Protein AF-A0A848SFZ1-F1 (afdb_monomer)

Sequence (181 aa):
LYAFGRQPEALHWNCGQLAVALRALVEAEPLITAMNRFGPLYAEAIGRRWCWRLGLKSRGVEADSELVSACERSLREEKIQPDEFFYRHRGGRNANGALADVMAAYVPAPGALDHDYWNRNQPETMLIDEVETLWSAIADRDDWKPLHDKISRLRDAAEAHGDSPAPLGYSVDEGSVNTPN

Radius of gyration: 20.8 Å; Cα contacts (8 Å, |Δi|>4): 135; chains: 1; bounding box: 49×54×60 Å

Secondary structure (DSSP, 8-state):
---GGGHHHHHHHHHHHHHHHHTTTS-HHHHHHHHHTHHHHHHHHHHHHHHHHTTB----HHHHHHHHHHHHHHHHHHT--HHHHHHHHGGGTT--HHHHHHHTTPPBPTTTTTSGGGGSS------HHHHHHHHHHHHHH---HHHHHHHHHHHHHHHHH-SPPPPTT------------

pLDDT: mean 88.91, std 14.64, range [33.94, 98.44]

Foldseek 3Di:
DPPPVCVLVVVLVVLVVVLVVCVVPDPNVVSVVVSVVSVQLVLQQVLQQLCLLQQWDRPDSVLSSLLVVLLVVCCVVVVDDPQLSSLCCRQNPPDDDPNNVSCVPIGGHVCLPVQCLSVPSDGQDDDPVLVVVCVCCCVVPVDNVSVVVSVVVVVSVVVSSPDGDDRPPDDPPPDDPDDDD

Mean predicted aligned error: 6.78 Å

Structure (mmCIF, N/CA/C/O backbone):
data_AF-A0A848SFZ1-F1
#
_entry.id   AF-A0A848SFZ1-F1
#
loop_
_atom_site.group_PDB
_atom_site.id
_atom_site.type_symbol
_atom_site.label_atom_id
_atom_site.label_alt_id
_atom_site.label_comp_id
_atom_site.label_asym_id
_atom_site.label_entity_id
_atom_site.label_seq_id
_atom_site.pdbx_PDB_ins_code
_atom_site.Cartn_x
_atom_site.Cartn_y
_atom_site.Cartn_z
_atom_site.occupancy
_atom_site.B_iso_or_equiv
_atom_site.auth_seq_id
_atom_site.auth_comp_id
_atom_site.auth_asym_id
_atom_site.auth_atom_id
_atom_site.pdbx_PDB_model_num
ATOM 1 N N . LEU A 1 1 ? -16.029 -3.145 -13.629 1.00 42.34 1 LEU A N 1
ATOM 2 C CA . LEU A 1 1 ? -14.941 -3.397 -12.658 1.00 42.34 1 LEU A CA 1
ATOM 3 C C . LEU A 1 1 ? -15.387 -2.853 -11.313 1.00 42.34 1 LEU A C 1
ATOM 5 O O . LEU A 1 1 ? -15.795 -1.699 -11.268 1.00 42.34 1 LEU A O 1
ATOM 9 N N . TYR A 1 2 ? -15.402 -3.678 -10.263 1.00 37.06 2 TYR A N 1
ATOM 10 C CA . TYR A 1 2 ? -15.594 -3.215 -8.885 1.00 37.06 2 TYR A CA 1
ATOM 11 C C . TYR A 1 2 ? -14.686 -2.003 -8.660 1.00 37.06 2 TYR A C 1
ATOM 13 O O . TYR A 1 2 ? -13.467 -2.139 -8.732 1.00 37.06 2 TYR A O 1
ATOM 21 N N . ALA A 1 3 ? -15.266 -0.813 -8.485 1.00 49.53 3 ALA A N 1
ATOM 22 C CA . ALA A 1 3 ? -14.479 0.389 -8.254 1.00 49.53 3 ALA A CA 1
ATOM 23 C C . ALA A 1 3 ? -13.630 0.141 -7.003 1.00 49.53 3 ALA A C 1
ATOM 25 O O . ALA A 1 3 ? -14.185 -0.132 -5.942 1.00 49.53 3 ALA A O 1
ATOM 26 N N . PHE A 1 4 ? -12.305 0.177 -7.144 1.00 54.53 4 PHE A N 1
ATOM 27 C CA . PHE A 1 4 ? -11.327 -0.152 -6.102 1.00 54.53 4 PHE A CA 1
ATOM 28 C C . PHE A 1 4 ? -11.654 0.498 -4.739 1.00 54.53 4 PHE A C 1
ATOM 30 O O . PHE A 1 4 ? -11.538 -0.152 -3.707 1.00 54.53 4 PHE A O 1
ATOM 37 N N . GLY A 1 5 ? -12.204 1.719 -4.738 1.00 60.16 5 GLY A N 1
ATOM 38 C CA . GLY A 1 5 ? -12.622 2.434 -3.524 1.00 60.16 5 GLY A CA 1
ATOM 39 C C . GLY A 1 5 ? -13.908 1.946 -2.834 1.00 60.16 5 GLY A C 1
ATOM 40 O O . GLY A 1 5 ? -14.159 2.340 -1.705 1.00 60.16 5 GLY A O 1
ATOM 41 N N . ARG A 1 6 ? -14.725 1.086 -3.459 1.00 63.62 6 ARG A N 1
ATOM 42 C CA . ARG A 1 6 ? -15.985 0.564 -2.877 1.00 63.62 6 ARG A CA 1
ATOM 43 C C . ARG A 1 6 ? -15.847 -0.807 -2.215 1.00 63.62 6 ARG A C 1
ATOM 45 O O . ARG A 1 6 ? -16.814 -1.354 -1.687 1.00 63.62 6 ARG A O 1
ATOM 52 N N . GLN A 1 7 ? -14.655 -1.397 -2.263 1.00 75.19 7 GLN A N 1
ATOM 53 C CA . GLN A 1 7 ? -14.397 -2.711 -1.672 1.00 75.19 7 GLN A CA 1
ATOM 54 C C . GLN A 1 7 ? -14.624 -2.754 -0.148 1.00 75.19 7 GLN A C 1
ATOM 56 O O . GLN A 1 7 ? -15.201 -3.741 0.311 1.00 75.19 7 GLN A O 1
ATOM 61 N N . PRO A 1 8 ? -14.275 -1.717 0.644 1.00 79.62 8 PRO A N 1
ATOM 62 C CA . PRO A 1 8 ? -14.502 -1.741 2.094 1.00 79.62 8 PRO A CA 1
ATOM 63 C C . PRO A 1 8 ? -15.990 -1.764 2.454 1.00 79.62 8 PRO A C 1
ATOM 65 O O . PRO A 1 8 ? -16.409 -2.514 3.332 1.00 79.62 8 PRO A O 1
ATOM 68 N N . GLU A 1 9 ? -16.800 -0.997 1.722 1.00 79.00 9 GLU A N 1
ATOM 69 C CA . GLU A 1 9 ? -18.261 -0.967 1.862 1.00 79.00 9 GLU A CA 1
ATOM 70 C C . GLU A 1 9 ? -18.870 -2.334 1.529 1.00 79.00 9 GLU A C 1
ATOM 72 O O . GLU A 1 9 ? -19.717 -2.841 2.264 1.00 79.00 9 GLU A O 1
ATOM 77 N N . ALA A 1 10 ? -18.408 -2.958 0.439 1.00 84.69 10 ALA A N 1
ATOM 78 C CA . ALA A 1 10 ? -18.851 -4.290 0.040 1.00 84.69 10 ALA A CA 1
ATOM 79 C C . ALA A 1 10 ? -18.469 -5.358 1.078 1.00 84.69 10 ALA A C 1
ATOM 81 O O . ALA A 1 10 ? -19.273 -6.238 1.379 1.00 84.69 10 ALA A O 1
ATOM 82 N N . LEU A 1 11 ? -17.268 -5.268 1.659 1.00 85.12 11 LEU A N 1
ATOM 83 C CA . LEU A 1 11 ? -16.820 -6.190 2.700 1.00 85.12 11 LEU A CA 1
ATOM 84 C C . LEU A 1 11 ? -17.646 -6.030 3.982 1.00 85.12 11 LEU A C 1
ATOM 86 O O . LEU A 1 11 ? -18.114 -7.029 4.524 1.00 85.12 11 LEU A O 1
ATOM 90 N N . HIS A 1 12 ? -17.898 -4.792 4.416 1.00 85.25 12 HIS A N 1
ATOM 91 C CA . HIS A 1 12 ? -18.778 -4.515 5.552 1.00 85.25 12 HIS A CA 1
ATOM 92 C C . HIS A 1 12 ? -20.188 -5.078 5.326 1.00 85.25 12 HIS A C 1
ATOM 94 O O . HIS A 1 12 ? -20.755 -5.729 6.204 1.00 85.25 12 HIS A O 1
ATOM 100 N N . TRP A 1 13 ? -20.735 -4.901 4.119 1.00 87.81 13 TRP A N 1
ATOM 101 C CA . TRP A 1 13 ? -22.039 -5.451 3.753 1.00 87.81 13 TRP A CA 1
ATOM 102 C C . TRP A 1 13 ? -22.059 -6.987 3.781 1.00 87.81 13 TRP A C 1
ATOM 104 O O . TRP A 1 13 ? -22.989 -7.574 4.336 1.00 87.81 13 TRP A O 1
ATOM 114 N N . ASN A 1 14 ? -21.019 -7.648 3.261 1.00 88.00 14 ASN A N 1
ATOM 115 C CA . ASN A 1 14 ? -20.881 -9.107 3.324 1.00 88.00 14 ASN A CA 1
ATOM 116 C C . ASN A 1 14 ? -20.832 -9.613 4.773 1.00 88.00 14 ASN A C 1
ATOM 118 O O . ASN A 1 14 ? -21.481 -10.606 5.102 1.00 88.00 14 ASN A O 1
ATOM 122 N N . CYS A 1 15 ? -20.108 -8.917 5.656 1.00 88.12 15 CYS A N 1
ATOM 123 C CA . CYS A 1 15 ? -20.112 -9.221 7.085 1.00 88.12 15 CYS A CA 1
ATOM 124 C C . CYS A 1 15 ? -21.524 -9.084 7.677 1.00 88.12 15 CYS A C 1
ATOM 126 O O . CYS A 1 15 ? -21.945 -9.942 8.451 1.00 88.12 15 CYS A O 1
ATOM 128 N N . GLY A 1 16 ? -22.287 -8.066 7.269 1.00 89.25 16 GLY A N 1
ATOM 129 C CA . GLY A 1 16 ? -23.696 -7.913 7.636 1.00 89.25 16 GLY A CA 1
ATOM 130 C C . GLY A 1 16 ? -24.556 -9.115 7.228 1.00 89.25 16 GLY A C 1
ATOM 131 O O . GLY A 1 16 ? -25.309 -9.635 8.049 1.00 89.25 16 GLY A O 1
ATOM 132 N N . GLN A 1 17 ? -24.405 -9.613 5.997 1.00 92.50 17 GLN A N 1
ATOM 133 C CA . GLN A 1 17 ? -25.115 -10.816 5.537 1.00 92.50 17 GLN A CA 1
ATOM 134 C C . GLN A 1 17 ? -24.730 -12.063 6.342 1.00 92.50 17 GLN A C 1
ATOM 136 O O . GLN A 1 17 ? -25.597 -12.851 6.721 1.00 92.50 17 GLN A O 1
ATOM 141 N N . LEU A 1 18 ? -23.444 -12.220 6.666 1.00 90.56 18 LEU A N 1
ATOM 142 C CA . LEU A 1 18 ? -22.986 -13.297 7.541 1.00 90.56 18 LEU A CA 1
ATOM 143 C C . LEU A 1 18 ? -23.618 -13.194 8.938 1.00 90.56 18 LEU A C 1
ATOM 145 O O . LEU A 1 18 ? -24.091 -14.195 9.471 1.00 90.56 18 LEU A O 1
ATOM 149 N N . ALA A 1 19 ? -23.684 -11.993 9.517 1.00 91.38 19 ALA A N 1
ATOM 150 C CA . ALA A 1 19 ? -24.344 -11.775 10.801 1.00 91.38 19 ALA A CA 1
ATOM 151 C C . ALA A 1 19 ? -25.833 -12.154 10.752 1.00 91.38 19 ALA A C 1
ATOM 153 O O . ALA A 1 19 ? -26.326 -12.794 11.677 1.00 91.38 19 ALA A O 1
ATOM 154 N N . VAL A 1 20 ? -26.541 -11.842 9.662 1.00 92.12 20 VAL A N 1
ATOM 155 C CA . VAL A 1 20 ? -27.936 -12.274 9.469 1.00 92.12 20 VAL A CA 1
ATOM 156 C C . VAL A 1 20 ? -28.049 -13.799 9.469 1.00 92.12 20 VAL A C 1
ATOM 158 O O . VAL A 1 20 ? -28.915 -14.337 10.156 1.00 92.12 20 VAL A O 1
ATOM 161 N N . ALA A 1 21 ? -27.161 -14.511 8.771 1.00 93.50 21 ALA A N 1
ATOM 162 C CA . ALA A 1 21 ? -27.167 -15.975 8.755 1.00 93.50 21 ALA A CA 1
ATOM 163 C C . ALA A 1 21 ? -26.919 -16.587 10.151 1.00 93.50 21 ALA A C 1
ATOM 165 O O . ALA A 1 21 ? -27.514 -17.607 10.499 1.00 93.50 21 ALA A O 1
ATOM 166 N N . LEU A 1 22 ? -26.092 -15.942 10.981 1.00 94.62 22 LEU A N 1
ATOM 167 C CA . LEU A 1 22 ? -25.782 -16.390 12.344 1.00 94.62 22 LEU A CA 1
ATOM 168 C C . LEU A 1 22 ? -26.907 -16.137 13.360 1.00 94.62 22 LEU A C 1
ATOM 170 O O . LEU A 1 22 ? -26.852 -16.679 14.465 1.00 94.62 22 LEU A O 1
ATOM 174 N N . ARG A 1 23 ? -27.957 -15.382 13.006 1.00 94.06 23 ARG A N 1
ATOM 175 C CA . ARG A 1 23 ? -29.098 -15.107 13.904 1.00 94.06 23 ARG A CA 1
ATOM 176 C C . ARG A 1 23 ? -29.874 -16.352 14.326 1.00 94.06 23 ARG A C 1
ATOM 178 O O . ARG A 1 23 ? -30.564 -16.304 15.336 1.00 94.06 23 ARG A O 1
ATOM 185 N N . ALA A 1 24 ? -29.756 -17.455 13.588 1.00 94.00 24 ALA A N 1
ATOM 186 C CA . ALA A 1 24 ? -30.329 -18.738 13.992 1.00 94.00 24 ALA A CA 1
ATOM 187 C C . ALA A 1 24 ? -29.611 -19.369 15.203 1.00 94.00 24 ALA A C 1
ATOM 189 O O . ALA A 1 24 ? -30.155 -20.276 15.825 1.00 94.00 24 ALA A O 1
ATOM 190 N N . LEU A 1 25 ? -28.392 -18.915 15.517 1.00 94.06 25 LEU A N 1
ATOM 191 C CA . LEU A 1 25 ? -27.519 -19.498 16.539 1.00 94.06 25 LEU A CA 1
ATOM 192 C C . LEU A 1 25 ? -27.202 -18.527 17.685 1.00 94.06 25 LEU A C 1
ATOM 194 O O . LEU A 1 25 ? -26.894 -18.972 18.787 1.00 94.06 25 LEU A O 1
ATOM 198 N N . VAL A 1 26 ? -27.228 -17.215 17.427 1.00 94.00 26 VAL A N 1
ATOM 199 C CA . VAL A 1 26 ? -26.789 -16.177 18.372 1.00 94.00 26 VAL A CA 1
ATOM 200 C C . VAL A 1 26 ? -27.741 -14.979 18.350 1.00 94.00 26 VAL A C 1
ATOM 202 O O . VAL A 1 26 ? -28.311 -14.613 17.315 1.00 94.00 26 VAL A O 1
ATOM 205 N N . GLU A 1 27 ? -27.887 -14.323 19.502 1.00 91.50 27 GLU A N 1
ATOM 206 C CA . GLU A 1 27 ? -28.653 -13.085 19.597 1.00 91.50 27 GLU A CA 1
ATOM 207 C C . GLU A 1 27 ? -28.040 -11.921 18.798 1.00 91.50 27 GLU A C 1
ATOM 209 O O . GLU A 1 27 ? -26.855 -11.911 18.466 1.00 91.50 27 GLU A O 1
ATOM 214 N N . ALA A 1 28 ? -28.862 -10.928 18.445 1.00 91.12 28 ALA A N 1
ATOM 215 C CA . ALA A 1 28 ? -28.465 -9.857 17.528 1.00 91.12 28 ALA A CA 1
ATOM 216 C C . ALA A 1 28 ? -27.387 -8.950 18.126 1.00 91.12 28 ALA A C 1
ATOM 218 O O . ALA A 1 28 ? -26.491 -8.500 17.418 1.00 91.12 28 ALA A O 1
ATOM 219 N N . GLU A 1 29 ? -27.475 -8.672 19.423 1.00 94.19 29 GLU A N 1
ATOM 220 C CA . GLU A 1 29 ? -26.645 -7.675 20.096 1.00 94.19 29 GLU A CA 1
ATOM 221 C C . GLU A 1 29 ? -25.137 -8.009 20.063 1.00 94.19 29 GLU A C 1
ATOM 223 O O . GLU A 1 29 ? -24.356 -7.141 19.653 1.00 94.19 29 GLU A O 1
ATOM 228 N N . PRO A 1 30 ? -24.689 -9.251 20.347 1.00 92.50 30 PRO A N 1
ATOM 229 C CA . PRO A 1 30 ? -23.296 -9.650 20.125 1.00 92.50 30 PRO A CA 1
ATOM 230 C C . PRO A 1 30 ? -22.828 -9.502 18.670 1.00 92.50 30 PRO A C 1
ATOM 232 O O . PRO A 1 30 ? -21.695 -9.086 18.421 1.00 92.50 30 PRO A O 1
ATOM 235 N N . LEU A 1 31 ? -23.694 -9.808 17.698 1.00 91.38 31 LEU A N 1
ATOM 236 C CA . LEU A 1 31 ? -23.366 -9.728 16.271 1.00 91.38 31 LEU A CA 1
ATOM 237 C C . LEU A 1 31 ? -23.208 -8.273 15.811 1.00 91.38 31 LEU A C 1
ATOM 239 O O . LEU A 1 31 ? -22.254 -7.948 15.107 1.00 91.38 31 LEU A O 1
ATOM 243 N N . ILE A 1 32 ? -24.099 -7.384 16.259 1.00 90.38 32 ILE A N 1
ATOM 244 C CA . ILE A 1 32 ? -24.013 -5.937 16.018 1.00 90.38 32 ILE A CA 1
ATOM 245 C C . ILE A 1 32 ? -22.749 -5.372 16.673 1.00 90.38 32 ILE A C 1
ATOM 247 O O . ILE A 1 32 ? -22.008 -4.618 16.042 1.00 90.38 32 ILE A O 1
ATOM 251 N N . THR A 1 33 ? -22.459 -5.783 17.909 1.00 91.31 33 THR A N 1
ATOM 252 C CA . THR A 1 33 ? -21.245 -5.375 18.630 1.00 91.31 33 THR A CA 1
ATOM 253 C C . THR A 1 33 ? -19.984 -5.761 17.859 1.00 91.31 33 THR A C 1
ATOM 255 O O . THR A 1 33 ? -19.080 -4.941 17.705 1.00 91.31 33 THR A O 1
ATOM 258 N N . ALA A 1 34 ? -19.928 -6.979 17.313 1.00 90.88 34 ALA A N 1
ATOM 259 C CA . ALA A 1 34 ? -18.824 -7.404 16.458 1.00 90.88 34 ALA A CA 1
ATOM 260 C C . ALA A 1 34 ? -18.754 -6.588 15.154 1.00 90.88 34 ALA A C 1
ATOM 262 O O . ALA A 1 34 ? -17.669 -6.158 14.763 1.00 90.88 34 ALA A O 1
ATOM 263 N N . MET A 1 35 ? -19.898 -6.319 14.517 1.00 89.94 35 MET A N 1
ATOM 264 C CA . MET A 1 35 ? -19.977 -5.559 13.264 1.00 89.94 35 MET A CA 1
ATOM 265 C C . MET A 1 35 ? -19.447 -4.130 13.404 1.00 89.94 35 MET A C 1
ATOM 267 O O . MET A 1 35 ? -18.711 -3.646 12.544 1.00 89.94 35 MET A O 1
ATOM 271 N N . ASN A 1 36 ? -19.766 -3.473 14.519 1.00 90.62 36 ASN A N 1
ATOM 272 C CA . ASN A 1 36 ? -19.353 -2.098 14.797 1.00 90.62 36 ASN A CA 1
ATOM 273 C C . ASN A 1 36 ? -17.831 -1.947 14.954 1.00 90.62 36 ASN A C 1
ATOM 275 O O . ASN A 1 36 ? -17.305 -0.845 14.811 1.00 90.62 36 ASN A O 1
ATOM 279 N N . ARG A 1 37 ? -17.099 -3.044 15.188 1.00 91.06 37 ARG A N 1
ATOM 280 C CA . ARG A 1 37 ? -15.629 -3.036 15.240 1.00 91.06 37 ARG A CA 1
ATOM 281 C C . ARG A 1 37 ? -14.983 -2.960 13.857 1.00 91.06 37 ARG A C 1
ATOM 283 O O . ARG A 1 37 ? -13.810 -2.611 13.775 1.00 91.06 37 ARG A O 1
ATOM 290 N N . PHE A 1 38 ? -15.713 -3.276 12.782 1.00 89.38 38 PHE A N 1
ATOM 291 C CA . PHE A 1 38 ? -15.145 -3.356 11.435 1.00 89.38 38 PHE A CA 1
ATOM 292 C C . PHE A 1 38 ? -14.496 -2.041 10.993 1.00 89.38 38 PHE A C 1
ATOM 294 O O . PHE A 1 38 ? -13.348 -2.054 10.567 1.00 89.38 38 PHE A O 1
ATOM 301 N N . GLY A 1 39 ? -15.207 -0.915 11.116 1.00 89.19 39 GLY A N 1
ATOM 302 C CA . GLY A 1 39 ? -14.718 0.392 10.660 1.00 89.19 39 GLY A CA 1
ATOM 303 C C . GLY A 1 39 ? -13.383 0.789 11.307 1.00 89.19 39 GLY A C 1
ATOM 304 O O . GLY A 1 39 ? -12.411 0.991 10.579 1.00 89.19 39 GLY A O 1
ATOM 305 N N . PRO A 1 40 ? -13.298 0.833 12.651 1.00 91.25 40 PRO A N 1
ATOM 306 C CA . PRO A 1 40 ? -12.052 1.138 13.353 1.00 91.25 40 PRO A CA 1
ATOM 307 C C . PRO A 1 40 ? -10.903 0.176 13.016 1.00 91.25 40 PRO A C 1
ATOM 309 O O . PRO A 1 40 ? -9.793 0.623 12.736 1.00 91.25 40 PRO A O 1
ATOM 312 N N . LEU A 1 41 ? -11.170 -1.136 12.971 1.00 91.88 41 LEU A N 1
ATOM 313 C CA . LEU A 1 41 ? -10.147 -2.136 12.643 1.00 91.88 41 LEU A CA 1
ATOM 314 C C . LEU A 1 41 ? -9.651 -2.001 11.200 1.00 91.88 41 LEU A C 1
ATOM 316 O O . LEU A 1 41 ? -8.461 -2.159 10.933 1.00 91.88 41 LEU A O 1
ATOM 320 N N . TYR A 1 42 ? -10.556 -1.704 10.267 1.00 90.75 42 TYR A N 1
ATOM 321 C CA . TYR A 1 42 ? -10.207 -1.463 8.876 1.00 90.75 42 TYR A CA 1
ATOM 322 C C . TYR A 1 42 ? -9.336 -0.209 8.738 1.00 90.75 42 TYR A C 1
ATOM 324 O O . TYR A 1 42 ? -8.300 -0.280 8.081 1.00 90.75 42 TYR A O 1
ATOM 332 N N . ALA A 1 43 ? -9.713 0.901 9.385 1.00 91.56 43 ALA A N 1
ATOM 333 C CA . ALA A 1 43 ? -8.960 2.157 9.358 1.00 91.56 43 ALA A CA 1
ATOM 334 C C . ALA A 1 43 ? -7.530 1.993 9.906 1.00 91.56 43 ALA A C 1
ATOM 336 O O . ALA A 1 43 ? -6.565 2.430 9.279 1.00 91.56 43 ALA A O 1
ATOM 337 N N . GLU A 1 44 ? -7.368 1.285 11.027 1.00 94.38 44 GLU A N 1
ATOM 338 C CA . GLU A 1 44 ? -6.041 0.975 11.564 1.00 94.38 44 GLU A CA 1
ATOM 339 C C . GLU A 1 44 ? -5.238 0.088 10.597 1.00 94.38 44 GLU A C 1
ATOM 341 O O . GLU A 1 44 ? -4.085 0.378 10.265 1.00 94.38 44 GLU A O 1
ATOM 346 N N . ALA A 1 45 ? -5.839 -1.002 10.112 1.00 93.94 45 ALA A N 1
ATOM 347 C CA . ALA A 1 45 ? -5.148 -1.952 9.249 1.00 93.94 45 ALA A CA 1
ATOM 348 C C . ALA A 1 45 ? -4.709 -1.319 7.920 1.00 93.94 45 ALA A C 1
ATOM 350 O O . ALA A 1 45 ? -3.584 -1.565 7.469 1.00 93.94 45 ALA A O 1
ATOM 351 N N . ILE A 1 46 ? -5.573 -0.502 7.306 1.00 93.56 46 ILE A N 1
ATOM 352 C CA . ILE A 1 46 ? -5.275 0.172 6.044 1.00 93.56 46 ILE A CA 1
ATOM 353 C C . ILE A 1 46 ? -4.187 1.228 6.250 1.00 93.56 46 ILE A C 1
ATOM 355 O O . ILE A 1 46 ? -3.201 1.199 5.518 1.00 93.56 46 ILE A O 1
ATOM 359 N N . GLY A 1 47 ? -4.273 2.060 7.295 1.00 96.19 47 GLY A N 1
ATOM 360 C CA . GLY A 1 47 ? -3.260 3.073 7.605 1.00 96.19 47 GLY A CA 1
ATOM 361 C C . GLY A 1 47 ? -1.855 2.477 7.711 1.00 96.19 47 GLY A C 1
ATOM 362 O O . GLY A 1 47 ? -0.945 2.862 6.975 1.00 96.19 47 GLY A O 1
ATOM 363 N N . ARG A 1 48 ? -1.700 1.414 8.509 1.00 96.31 48 ARG A N 1
ATOM 364 C CA . ARG A 1 48 ? -0.408 0.721 8.669 1.00 96.31 48 ARG A CA 1
ATOM 365 C C . ARG A 1 48 ? 0.111 0.119 7.361 1.00 96.31 48 ARG A C 1
ATOM 367 O O . ARG A 1 48 ? 1.313 0.164 7.097 1.00 96.31 48 ARG A O 1
ATOM 374 N N . ARG A 1 49 ? -0.772 -0.449 6.529 1.00 96.12 49 ARG A N 1
ATOM 375 C CA . ARG A 1 49 ? -0.401 -0.999 5.211 1.00 96.12 49 ARG A CA 1
ATOM 376 C C . ARG A 1 49 ? 0.073 0.092 4.252 1.00 96.12 49 ARG A C 1
ATOM 378 O O . ARG A 1 49 ? 1.052 -0.132 3.542 1.00 96.12 49 ARG A O 1
ATOM 385 N N . TRP A 1 50 ? -0.579 1.252 4.243 1.00 96.69 50 TRP A N 1
ATOM 386 C CA . TRP A 1 50 ? -0.167 2.397 3.431 1.00 96.69 50 TRP A CA 1
ATOM 387 C C . TRP A 1 50 ? 1.178 2.957 3.883 1.00 96.69 50 TRP A C 1
ATOM 389 O O . TRP A 1 50 ? 2.063 3.121 3.045 1.00 96.69 50 TRP A O 1
ATOM 399 N N . CYS A 1 51 ? 1.376 3.156 5.191 1.00 97.75 51 CYS A N 1
ATOM 400 C CA . CYS A 1 51 ? 2.667 3.567 5.743 1.00 97.75 51 CYS A CA 1
ATOM 401 C C . CYS A 1 51 ? 3.787 2.596 5.343 1.00 97.75 51 CYS A C 1
ATOM 403 O O . CYS A 1 51 ? 4.834 3.034 4.876 1.00 97.75 51 CYS A O 1
ATOM 405 N N . TRP A 1 52 ? 3.552 1.282 5.426 1.00 97.62 52 TRP A N 1
ATOM 406 C CA . TRP A 1 52 ? 4.529 0.274 5.000 1.00 97.62 52 TRP A CA 1
ATOM 407 C C . TRP A 1 52 ? 4.863 0.345 3.500 1.00 97.62 52 TRP A C 1
ATOM 409 O O . TRP A 1 52 ? 6.042 0.376 3.136 1.00 97.62 52 TRP A O 1
ATOM 419 N N . ARG A 1 53 ? 3.857 0.436 2.614 1.00 96.88 53 ARG A N 1
ATOM 420 C CA . ARG A 1 53 ? 4.107 0.578 1.164 1.00 96.88 53 ARG A CA 1
ATOM 421 C C . ARG A 1 53 ? 4.873 1.864 0.848 1.00 96.88 53 ARG A C 1
ATOM 423 O O . ARG A 1 53 ? 5.807 1.839 0.049 1.00 96.88 53 ARG A O 1
ATOM 430 N N . LEU A 1 54 ? 4.532 2.958 1.528 1.00 97.56 54 LEU A N 1
ATOM 431 C CA . LEU A 1 54 ? 5.218 4.244 1.415 1.00 97.56 54 LEU A CA 1
ATOM 432 C C . LEU A 1 54 ? 6.573 4.276 2.130 1.00 97.56 54 LEU A C 1
ATOM 434 O O . LEU A 1 54 ? 7.280 5.266 2.000 1.00 97.56 54 LEU A O 1
ATOM 438 N N . GLY A 1 55 ? 6.971 3.241 2.874 1.00 97.81 55 GLY A N 1
ATOM 439 C CA . GLY A 1 55 ? 8.219 3.259 3.641 1.00 97.81 55 GLY A CA 1
ATOM 440 C C . GLY A 1 55 ? 8.254 4.384 4.680 1.00 97.81 55 GLY A C 1
ATOM 441 O O . GLY A 1 55 ? 9.294 5.009 4.867 1.00 97.81 55 GLY A O 1
ATOM 442 N N . LEU A 1 56 ? 7.122 4.673 5.322 1.00 97.94 56 LEU A N 1
ATOM 443 C CA . LEU A 1 56 ? 6.965 5.676 6.377 1.00 97.94 56 LEU A CA 1
ATOM 444 C C . LEU A 1 56 ? 6.641 4.993 7.711 1.00 97.94 56 LEU A C 1
ATOM 446 O O . LEU A 1 56 ? 5.962 3.967 7.750 1.00 97.94 56 LEU A O 1
ATOM 450 N N . LYS A 1 57 ? 7.093 5.574 8.824 1.00 97.38 57 LYS A N 1
ATOM 451 C CA . LYS A 1 57 ? 6.710 5.116 10.167 1.00 97.38 57 LYS A CA 1
ATOM 452 C C . LYS A 1 57 ? 5.291 5.588 10.491 1.00 97.38 57 LYS A C 1
ATOM 454 O O . LYS A 1 57 ? 5.044 6.789 10.469 1.00 97.38 57 LYS A O 1
ATOM 459 N N . SER A 1 58 ? 4.392 4.652 10.803 1.00 96.50 58 SER A N 1
ATOM 460 C CA . SER A 1 58 ? 3.020 4.948 11.256 1.00 96.50 58 SER A CA 1
ATOM 461 C C . SER A 1 58 ? 3.021 5.918 12.441 1.00 96.50 58 SER A C 1
ATOM 463 O O . SER A 1 58 ? 3.903 5.853 13.304 1.00 96.50 58 SER A O 1
ATOM 465 N N . ARG A 1 59 ? 2.033 6.819 12.474 1.00 97.12 59 ARG A N 1
ATOM 466 C CA . ARG A 1 59 ? 1.877 7.842 13.523 1.00 97.12 59 ARG A CA 1
ATOM 467 C C . ARG A 1 59 ? 0.597 7.678 14.343 1.00 97.12 59 ARG A C 1
ATOM 469 O O . ARG A 1 59 ? 0.280 8.552 15.145 1.00 97.12 59 ARG A O 1
ATOM 476 N N . GLY A 1 60 ? -0.107 6.563 14.169 1.00 95.88 60 GLY A N 1
ATOM 477 C CA . GLY A 1 60 ? -1.402 6.306 14.792 1.00 95.88 60 GLY A CA 1
ATOM 478 C C . GLY A 1 60 ? -2.562 6.445 13.809 1.00 95.88 60 GLY A C 1
ATOM 479 O O . GLY A 1 60 ? -2.409 6.963 12.704 1.00 95.88 60 GLY A O 1
ATOM 480 N N . VAL A 1 61 ? -3.727 5.944 14.222 1.00 95.06 61 VAL A N 1
ATOM 481 C CA . VAL A 1 61 ? -4.892 5.721 13.351 1.00 95.06 61 VAL A CA 1
ATOM 482 C C . VAL A 1 61 ? -5.374 7.009 12.694 1.00 95.06 61 VAL A C 1
ATOM 484 O O . VAL A 1 61 ? -5.663 7.014 11.499 1.00 95.06 61 VAL A O 1
ATOM 487 N N . GLU A 1 62 ? -5.449 8.098 13.451 1.00 96.12 62 GLU A N 1
ATOM 488 C CA . GLU A 1 62 ? -5.973 9.378 12.983 1.00 96.12 62 GLU A CA 1
ATOM 489 C C . GLU A 1 62 ? -5.070 9.975 11.899 1.00 96.12 62 GLU A C 1
ATOM 491 O O . GLU A 1 62 ? -5.527 10.228 10.784 1.00 96.12 62 GLU A O 1
ATOM 496 N N . ALA A 1 63 ? -3.772 10.110 12.190 1.00 97.44 63 ALA A N 1
ATOM 497 C CA . ALA A 1 63 ? -2.795 10.641 11.242 1.00 97.44 63 ALA A CA 1
ATOM 498 C C . ALA A 1 63 ? -2.686 9.758 9.988 1.00 97.44 63 ALA A C 1
ATOM 500 O O . ALA A 1 63 ? -2.667 10.258 8.863 1.00 97.44 63 ALA A O 1
ATOM 501 N N . ASP A 1 64 ? -2.668 8.434 10.164 1.00 97.56 64 ASP A N 1
ATOM 502 C CA . ASP A 1 64 ? -2.552 7.509 9.039 1.00 97.56 64 ASP A CA 1
ATOM 503 C C . ASP A 1 64 ? -3.821 7.516 8.168 1.00 97.56 64 ASP A C 1
ATOM 505 O O . ASP A 1 64 ? -3.731 7.351 6.952 1.00 97.56 64 ASP A O 1
ATOM 509 N N . SER A 1 65 ? -5.000 7.776 8.744 1.00 95.62 65 SER A N 1
ATOM 510 C CA . SER A 1 65 ? -6.247 7.946 7.982 1.00 95.62 65 SER A CA 1
ATOM 511 C C . SER A 1 65 ? -6.234 9.217 7.125 1.00 95.62 65 SER A C 1
ATOM 513 O O . SER A 1 65 ? -6.720 9.209 5.987 1.00 95.62 65 SER A O 1
ATOM 515 N N . GLU A 1 66 ? -5.649 10.305 7.633 1.00 96.56 66 GLU A N 1
ATOM 516 C CA . GLU A 1 66 ? -5.426 11.533 6.859 1.00 96.56 66 GLU A CA 1
ATOM 517 C C . GLU A 1 66 ? -4.439 11.294 5.709 1.00 96.56 66 GLU A C 1
ATOM 519 O O . GLU A 1 66 ? -4.705 11.705 4.576 1.00 96.56 66 GLU A O 1
ATOM 524 N N . LEU A 1 67 ? -3.350 10.558 5.968 1.00 97.44 67 LEU A N 1
ATOM 525 C CA . LEU A 1 67 ? -2.385 10.146 4.945 1.00 97.44 67 LEU A CA 1
ATOM 526 C C . LEU A 1 67 ? -3.052 9.325 3.839 1.00 97.44 67 LEU A C 1
ATOM 528 O O . LEU A 1 67 ? -2.887 9.650 2.663 1.00 97.44 67 LEU A O 1
ATOM 532 N N . VAL A 1 68 ? -3.829 8.298 4.196 1.00 95.88 68 VAL A N 1
ATOM 533 C CA . VAL A 1 68 ? -4.575 7.474 3.230 1.00 95.88 68 VAL A CA 1
ATOM 534 C C . VAL A 1 68 ? -5.491 8.354 2.380 1.00 95.88 68 VAL A C 1
ATOM 536 O O . VAL A 1 68 ? -5.441 8.293 1.153 1.00 95.88 68 VAL A O 1
ATOM 539 N N . SER A 1 69 ? -6.265 9.237 3.015 1.00 94.50 69 SER A N 1
ATOM 540 C CA . SER A 1 69 ? -7.196 10.134 2.321 1.00 94.50 69 SER A CA 1
ATOM 541 C C . SER A 1 69 ? -6.488 11.081 1.342 1.00 94.50 69 SER A C 1
ATOM 543 O O . SER A 1 69 ? -6.989 11.326 0.239 1.00 94.50 69 SER A O 1
ATOM 545 N N . ALA A 1 70 ? -5.322 11.613 1.723 1.00 95.75 70 ALA A N 1
ATOM 546 C CA . ALA A 1 70 ? -4.502 12.464 0.863 1.00 95.75 70 ALA A CA 1
ATOM 547 C C . ALA A 1 70 ? -3.930 11.684 -0.329 1.00 95.75 70 ALA A C 1
ATOM 549 O O . ALA A 1 70 ? -3.994 12.158 -1.466 1.00 95.75 70 ALA A O 1
ATOM 550 N N . CYS A 1 71 ? -3.438 10.467 -0.094 1.00 95.06 71 CYS A N 1
ATOM 551 C CA . CYS A 1 71 ? -2.901 9.625 -1.154 1.00 95.06 71 CYS A CA 1
ATOM 552 C C . CYS A 1 71 ? -3.977 9.193 -2.155 1.00 95.06 71 CYS A C 1
ATOM 554 O O . CYS A 1 71 ? -3.768 9.267 -3.362 1.00 95.06 71 CYS A O 1
ATOM 556 N N . GLU A 1 72 ? -5.154 8.781 -1.679 1.00 93.00 72 GLU A N 1
ATOM 557 C CA . GLU A 1 72 ? -6.275 8.435 -2.553 1.00 93.00 72 GLU A CA 1
ATOM 558 C C . GLU A 1 72 ? -6.735 9.617 -3.410 1.00 93.00 72 GLU A C 1
ATOM 560 O O . GLU A 1 72 ? -7.139 9.435 -4.560 1.00 93.00 72 GLU A O 1
ATOM 565 N N . ARG A 1 73 ? -6.693 10.837 -2.859 1.00 92.25 73 ARG A N 1
ATOM 566 C CA . ARG A 1 73 ? -7.003 12.054 -3.611 1.00 92.25 73 ARG A CA 1
ATOM 567 C C . ARG A 1 73 ? -5.988 12.279 -4.731 1.00 92.25 73 ARG A C 1
ATOM 569 O O . ARG A 1 73 ? -6.413 12.401 -5.877 1.00 92.25 73 ARG A O 1
ATOM 576 N N . SER A 1 74 ? -4.691 12.240 -4.421 1.00 93.00 74 SER A N 1
ATOM 577 C CA . SER A 1 74 ? -3.621 12.387 -5.420 1.00 93.00 74 SER A CA 1
ATOM 578 C C . SER A 1 74 ? -3.693 11.294 -6.496 1.00 93.00 74 SER A C 1
ATOM 580 O O . SER A 1 74 ? -3.693 11.616 -7.680 1.00 93.00 74 SER A O 1
ATOM 582 N N . LEU A 1 75 ? -3.915 10.026 -6.127 1.00 91.62 75 LEU A N 1
ATOM 583 C CA . LEU A 1 75 ? -4.140 8.930 -7.083 1.00 91.62 75 LEU A CA 1
ATOM 584 C C . LEU A 1 75 ? -5.276 9.225 -8.073 1.00 91.62 75 LEU A C 1
ATOM 586 O O . LEU A 1 75 ? -5.136 8.986 -9.275 1.00 91.62 75 LEU A O 1
ATOM 590 N N . ARG A 1 76 ? -6.413 9.735 -7.579 1.00 89.25 76 ARG A N 1
ATOM 591 C CA . ARG A 1 76 ? -7.570 10.074 -8.424 1.00 89.25 76 ARG A CA 1
ATOM 592 C C . ARG A 1 76 ? -7.286 11.255 -9.350 1.00 89.25 76 ARG A C 1
ATOM 594 O O . ARG A 1 76 ? -7.729 11.232 -10.497 1.00 89.25 76 ARG A O 1
ATOM 601 N N . GLU A 1 77 ? -6.592 12.272 -8.854 1.00 91.44 77 GLU A N 1
ATOM 602 C CA . GLU A 1 77 ? -6.271 13.489 -9.605 1.00 91.44 77 GLU A CA 1
ATOM 603 C C . GLU A 1 77 ? -5.213 13.227 -10.684 1.00 91.44 77 GLU A C 1
ATOM 605 O O . GLU A 1 77 ? -5.397 13.616 -11.838 1.00 91.44 77 GLU A O 1
ATOM 610 N N . GLU A 1 78 ? -4.150 12.499 -10.339 1.00 89.50 78 GLU A N 1
ATOM 611 C CA . GLU A 1 78 ? -3.031 12.183 -11.234 1.00 89.50 78 GLU A CA 1
ATOM 612 C C . GLU A 1 78 ? -3.335 11.036 -12.206 1.00 89.50 78 GLU A C 1
ATOM 614 O O . GLU A 1 78 ? -2.650 10.889 -13.218 1.00 89.50 78 GLU A O 1
ATOM 619 N N . LYS A 1 79 ? -4.364 10.223 -11.925 1.00 90.25 79 LYS A N 1
ATOM 620 C CA . LYS A 1 79 ? -4.758 9.050 -12.728 1.00 90.25 79 LYS A CA 1
ATOM 621 C C . LYS A 1 79 ? -3.610 8.059 -12.958 1.00 90.25 79 LYS A C 1
ATOM 623 O O . LYS A 1 79 ? -3.534 7.416 -14.005 1.00 90.25 79 LYS A O 1
ATOM 628 N N . ILE A 1 80 ? -2.727 7.927 -11.974 1.00 88.75 80 ILE A N 1
ATOM 629 C CA . ILE A 1 80 ? -1.628 6.960 -11.994 1.00 88.75 80 ILE A CA 1
ATOM 630 C C . ILE A 1 80 ? -2.033 5.660 -11.302 1.00 88.75 80 ILE A C 1
ATOM 632 O O . ILE A 1 80 ? -2.918 5.631 -10.446 1.00 88.75 80 ILE A O 1
ATOM 636 N N . GLN A 1 81 ? -1.389 4.563 -11.697 1.00 89.31 81 GLN A N 1
ATOM 637 C CA . GLN A 1 81 ? -1.633 3.261 -11.083 1.00 89.31 81 GLN A CA 1
ATOM 638 C C . GLN A 1 81 ? -1.058 3.218 -9.658 1.00 89.31 81 GLN A C 1
ATOM 640 O O . GLN A 1 81 ? -0.028 3.849 -9.403 1.00 89.31 81 GLN A O 1
ATOM 645 N N . PRO A 1 82 ? -1.665 2.448 -8.735 1.00 91.31 82 PRO A N 1
ATOM 646 C CA . PRO A 1 82 ? -1.167 2.330 -7.368 1.00 91.31 82 PRO A CA 1
ATOM 647 C C . PRO A 1 82 ? 0.313 1.940 -7.281 1.00 91.31 82 PRO A C 1
ATOM 649 O O . PRO A 1 82 ? 1.042 2.527 -6.490 1.00 91.31 82 PRO A O 1
ATOM 652 N N . ASP A 1 83 ? 0.780 0.993 -8.098 1.00 92.69 83 ASP A N 1
ATOM 653 C CA . ASP A 1 83 ? 2.166 0.507 -8.024 1.00 92.69 83 ASP A CA 1
ATOM 654 C C . ASP A 1 83 ? 3.184 1.606 -8.362 1.00 92.69 83 ASP A C 1
ATOM 656 O O . ASP A 1 83 ? 4.163 1.787 -7.637 1.00 92.69 83 ASP A O 1
ATOM 660 N N . GLU A 1 84 ? 2.886 2.415 -9.382 1.00 93.31 84 GLU A N 1
ATOM 661 C CA . GLU A 1 84 ? 3.654 3.614 -9.737 1.00 93.31 84 GLU A CA 1
ATOM 662 C C . GLU A 1 84 ? 3.601 4.666 -8.621 1.00 93.31 84 GLU A C 1
ATOM 664 O O . GLU A 1 84 ? 4.633 5.221 -8.248 1.00 93.31 84 GLU A O 1
ATOM 669 N N . PHE A 1 85 ? 2.424 4.915 -8.038 1.00 95.12 85 PHE A N 1
ATOM 670 C CA . PHE A 1 85 ? 2.264 5.880 -6.946 1.00 95.12 85 PHE A CA 1
ATOM 671 C C . PHE A 1 85 ? 3.134 5.527 -5.736 1.00 95.12 85 PHE A C 1
ATOM 673 O O . PHE A 1 85 ? 3.922 6.350 -5.267 1.00 95.12 85 PHE A O 1
ATOM 680 N N . PHE A 1 86 ? 3.030 4.292 -5.238 1.00 95.88 86 PHE A N 1
ATOM 681 C CA . PHE A 1 86 ? 3.806 3.867 -4.074 1.00 95.88 86 PHE A CA 1
ATOM 682 C C . PHE A 1 86 ? 5.306 3.877 -4.363 1.00 95.88 86 PHE A C 1
ATOM 684 O O . PHE A 1 86 ? 6.079 4.322 -3.518 1.00 95.88 86 PHE A O 1
ATOM 691 N N . TYR A 1 87 ? 5.722 3.453 -5.559 1.00 96.25 87 TYR A N 1
ATOM 692 C CA . TYR A 1 87 ? 7.124 3.496 -5.962 1.00 96.25 87 TYR A CA 1
ATOM 693 C C . TYR A 1 87 ? 7.671 4.929 -6.023 1.00 96.25 87 TYR A C 1
ATOM 695 O O . TYR A 1 87 ? 8.753 5.223 -5.496 1.00 96.25 87 TYR A O 1
ATOM 703 N N . ARG A 1 88 ? 6.909 5.841 -6.635 1.00 95.31 88 ARG A N 1
ATOM 704 C CA . ARG A 1 88 ? 7.273 7.251 -6.788 1.00 95.31 88 ARG A CA 1
ATOM 705 C C . ARG A 1 88 ? 7.417 7.950 -5.444 1.00 95.31 88 ARG A C 1
ATOM 707 O O . ARG A 1 88 ? 8.374 8.706 -5.283 1.00 95.31 88 ARG A O 1
ATOM 714 N N . HIS A 1 89 ? 6.508 7.679 -4.507 1.00 96.38 89 HIS A N 1
ATOM 715 C CA . HIS A 1 89 ? 6.401 8.398 -3.234 1.00 96.38 89 HIS A CA 1
ATOM 716 C C . HIS A 1 89 ? 7.005 7.681 -2.025 1.00 96.38 89 HIS A C 1
ATOM 718 O O . HIS A 1 89 ? 6.911 8.180 -0.900 1.00 96.38 89 HIS A O 1
ATOM 724 N N . ARG A 1 90 ? 7.655 6.528 -2.218 1.00 96.88 90 ARG A N 1
ATOM 725 C CA . ARG A 1 90 ? 8.310 5.820 -1.115 1.00 96.88 90 ARG A CA 1
ATOM 726 C C . ARG A 1 90 ? 9.353 6.691 -0.410 1.00 96.88 90 ARG A C 1
ATOM 728 O O . ARG A 1 90 ? 10.100 7.433 -1.041 1.00 96.88 90 ARG A O 1
ATOM 735 N N . GLY A 1 91 ? 9.394 6.605 0.914 1.00 95.94 91 GLY A N 1
ATOM 736 C CA . GLY A 1 91 ? 10.202 7.457 1.778 1.00 95.94 91 GLY A CA 1
ATOM 737 C C . GLY A 1 91 ? 9.717 8.909 1.830 1.00 95.94 91 GLY A C 1
ATOM 738 O O . GLY A 1 91 ? 10.476 9.768 2.261 1.00 95.94 91 GLY A O 1
ATOM 739 N N . GLY A 1 92 ? 8.497 9.206 1.365 1.00 95.25 92 GLY A N 1
ATOM 740 C CA . GLY A 1 92 ? 7.951 10.568 1.320 1.00 95.25 92 GLY A CA 1
ATOM 741 C C . GLY A 1 92 ? 8.538 11.446 0.209 1.00 95.25 92 GLY A C 1
ATOM 742 O O . GLY A 1 92 ? 8.369 12.664 0.231 1.00 95.25 92 GLY A O 1
ATOM 743 N N . ARG A 1 93 ? 9.248 10.859 -0.764 1.00 94.50 93 ARG A N 1
ATOM 744 C CA . ARG A 1 93 ? 9.866 11.602 -1.873 1.00 94.50 93 ARG A CA 1
ATOM 745 C C . ARG A 1 93 ? 8.830 12.032 -2.916 1.00 94.50 93 ARG A C 1
ATOM 747 O O . ARG A 1 93 ? 7.749 11.457 -3.015 1.00 94.50 93 ARG A O 1
ATOM 754 N N . ASN A 1 94 ? 9.177 13.027 -3.731 1.00 93.88 94 ASN A N 1
ATOM 755 C CA . ASN A 1 94 ? 8.384 13.484 -4.883 1.00 93.88 94 ASN A CA 1
ATOM 756 C C . ASN A 1 94 ? 6.925 13.887 -4.576 1.00 93.88 94 ASN A C 1
ATOM 758 O O . ASN A 1 94 ? 6.138 14.059 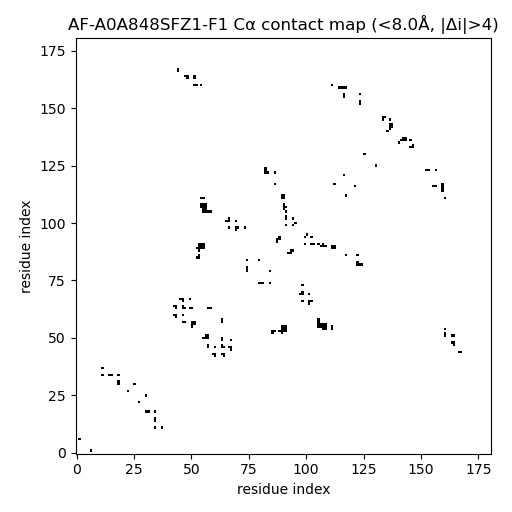-5.503 1.00 93.88 94 ASN A O 1
ATOM 762 N N . ALA A 1 95 ? 6.544 14.021 -3.303 1.00 93.38 95 ALA A N 1
ATOM 763 C CA . ALA A 1 95 ? 5.228 14.496 -2.910 1.00 93.38 95 ALA A CA 1
ATOM 764 C C . ALA A 1 95 ? 5.103 15.994 -3.213 1.00 93.38 95 ALA A C 1
ATOM 766 O O . ALA A 1 95 ? 6.072 16.747 -3.110 1.00 93.38 95 ALA A O 1
ATOM 767 N N . ASN A 1 96 ? 3.903 16.433 -3.579 1.00 92.50 96 ASN A N 1
ATOM 768 C CA . ASN A 1 96 ? 3.605 17.835 -3.854 1.00 92.50 96 ASN A CA 1
ATOM 769 C C . ASN A 1 96 ? 2.236 18.223 -3.271 1.00 92.50 96 ASN A C 1
ATOM 771 O O . ASN A 1 96 ? 1.439 17.358 -2.899 1.00 92.50 96 ASN A O 1
ATOM 775 N N . GLY A 1 97 ? 1.993 19.531 -3.151 1.00 93.62 97 GLY A N 1
ATOM 776 C CA . GLY A 1 97 ? 0.733 20.081 -2.644 1.00 93.62 97 GLY A CA 1
ATOM 777 C C . GLY A 1 97 ? 0.303 19.472 -1.306 1.00 93.62 97 GLY A C 1
ATOM 778 O O . GLY A 1 97 ? 1.128 19.215 -0.432 1.00 93.62 97 GLY A O 1
ATOM 779 N N . ALA A 1 98 ? -0.991 19.169 -1.183 1.00 92.75 98 ALA A N 1
ATOM 780 C CA . ALA A 1 98 ? -1.571 18.617 0.042 1.00 92.75 98 ALA A CA 1
ATOM 781 C C . ALA A 1 98 ? -0.961 17.266 0.465 1.00 92.75 98 ALA A C 1
ATOM 783 O O . ALA A 1 98 ? -0.957 16.941 1.650 1.00 92.75 98 ALA A O 1
ATOM 784 N N . LEU A 1 99 ? -0.445 16.468 -0.480 1.00 95.00 99 LEU A N 1
ATOM 785 C CA . LEU A 1 99 ? 0.223 15.208 -0.150 1.00 95.00 99 LEU A CA 1
ATOM 786 C C . LEU A 1 99 ? 1.563 15.464 0.550 1.00 95.00 99 LEU A C 1
ATOM 788 O O . LEU A 1 99 ? 1.871 14.792 1.534 1.00 95.00 99 LEU A O 1
ATOM 792 N N . ALA A 1 100 ? 2.332 16.450 0.076 1.00 96.19 100 ALA A N 1
ATOM 793 C CA . ALA A 1 100 ? 3.581 16.855 0.719 1.00 96.19 100 ALA A CA 1
ATOM 794 C C . ALA A 1 100 ? 3.336 17.386 2.133 1.00 96.19 100 ALA A C 1
ATOM 796 O O . ALA A 1 100 ? 4.061 17.002 3.047 1.00 96.19 100 ALA A O 1
ATOM 797 N N . ASP A 1 101 ? 2.293 18.199 2.319 1.00 96.44 101 ASP A N 1
ATOM 798 C CA . ASP A 1 101 ? 1.947 18.766 3.627 1.00 96.44 101 ASP A CA 1
ATOM 799 C C . ASP A 1 101 ? 1.669 17.668 4.665 1.00 96.44 101 ASP A C 1
ATOM 801 O O . ASP A 1 101 ? 2.184 17.717 5.783 1.00 96.44 101 ASP A O 1
ATOM 805 N N . VAL A 1 102 ? 0.907 16.635 4.284 1.00 97.00 102 VAL A N 1
ATOM 806 C CA . VAL A 1 102 ? 0.616 15.499 5.173 1.00 97.00 102 VAL A CA 1
ATOM 807 C C . VAL A 1 102 ? 1.863 14.641 5.407 1.00 97.00 102 VAL A C 1
ATOM 809 O O . VAL A 1 102 ? 2.155 14.267 6.545 1.00 97.00 102 VAL A O 1
ATOM 812 N N . MET A 1 103 ? 2.634 14.345 4.355 1.00 97.12 103 MET A N 1
ATOM 813 C CA . MET A 1 103 ? 3.840 13.514 4.454 1.00 97.12 103 MET A CA 1
ATOM 814 C C . MET A 1 103 ? 4.987 14.188 5.217 1.00 97.12 103 MET A C 1
ATOM 816 O O . MET A 1 103 ? 5.798 13.480 5.808 1.00 97.12 103 MET A O 1
ATOM 820 N N . ALA A 1 104 ? 5.050 15.522 5.273 1.00 96.38 104 ALA A N 1
ATOM 821 C CA . ALA A 1 104 ? 6.115 16.261 5.958 1.00 96.38 104 ALA A CA 1
ATOM 822 C C . ALA A 1 104 ? 6.223 15.932 7.457 1.00 96.38 104 ALA A C 1
ATOM 824 O O . ALA A 1 104 ? 7.293 16.052 8.052 1.00 96.38 104 ALA A O 1
ATOM 825 N N . ALA A 1 105 ? 5.123 15.496 8.073 1.00 96.00 105 ALA A N 1
ATOM 826 C CA . ALA A 1 105 ? 5.093 15.1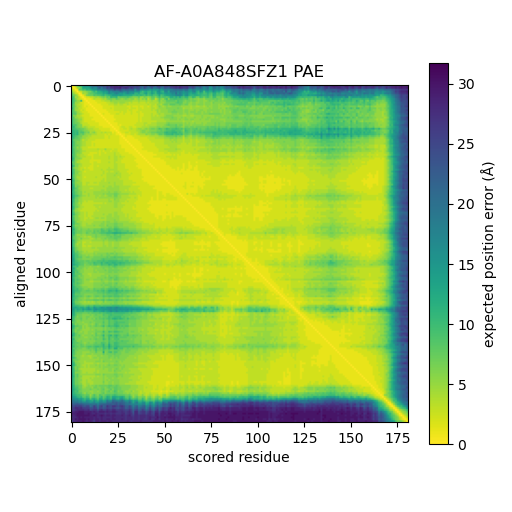09 9.477 1.00 96.00 105 ALA A CA 1
ATOM 827 C C . ALA A 1 105 ? 5.512 13.643 9.724 1.00 96.00 105 ALA A C 1
ATOM 829 O O . ALA A 1 105 ? 5.598 13.217 10.878 1.00 96.00 105 ALA A O 1
ATOM 830 N N . TYR A 1 106 ? 5.758 12.865 8.666 1.00 97.94 106 TYR A N 1
ATOM 831 C CA . TYR A 1 106 ? 6.184 11.471 8.740 1.00 97.94 106 TYR A CA 1
ATOM 832 C C . TYR A 1 106 ? 7.700 11.331 8.631 1.00 97.94 106 TYR A C 1
ATOM 834 O O . TYR A 1 106 ? 8.373 12.047 7.896 1.00 97.94 106 TYR A O 1
ATOM 842 N N . VAL A 1 107 ? 8.237 10.340 9.343 1.00 96.94 107 VAL A N 1
ATOM 843 C CA . VAL A 1 107 ? 9.647 9.957 9.244 1.00 96.94 107 VAL A CA 1
ATOM 844 C C . VAL A 1 107 ? 9.753 8.708 8.366 1.00 96.94 107 VAL A C 1
ATOM 846 O O . VAL A 1 107 ? 9.016 7.745 8.615 1.00 96.94 107 VAL A O 1
ATOM 849 N N . PRO A 1 108 ? 10.667 8.671 7.380 1.00 96.94 108 PRO A N 1
ATOM 850 C CA . PRO A 1 108 ? 10.937 7.459 6.619 1.00 96.94 108 PRO A CA 1
ATOM 851 C C . PRO A 1 108 ? 11.333 6.282 7.519 1.00 96.94 108 PRO A C 1
ATOM 853 O O . PRO A 1 108 ? 12.003 6.436 8.548 1.00 96.94 108 PRO A O 1
ATOM 856 N N . ALA A 1 109 ? 10.914 5.080 7.138 1.00 95.38 109 ALA A N 1
ATOM 857 C CA . ALA A 1 109 ? 11.402 3.857 7.752 1.00 95.38 109 ALA A CA 1
ATOM 858 C C . ALA A 1 109 ? 12.920 3.719 7.499 1.00 95.38 109 ALA A C 1
ATOM 860 O O . ALA A 1 109 ? 13.407 4.161 6.453 1.00 95.38 109 ALA A O 1
ATOM 861 N N . PRO A 1 110 ? 13.691 3.134 8.435 1.00 93.75 110 PRO A N 1
ATOM 862 C CA . PRO A 1 110 ? 15.114 2.891 8.222 1.00 93.75 110 PRO A CA 1
ATOM 863 C C . PRO A 1 110 ? 15.330 2.079 6.944 1.00 93.75 110 PRO A C 1
ATOM 865 O O . PRO A 1 110 ? 14.631 1.095 6.715 1.00 93.75 110 PRO A O 1
ATOM 868 N N . GLY A 1 111 ? 16.257 2.533 6.106 1.00 92.56 111 GLY A N 1
ATOM 869 C CA . GLY A 1 111 ? 16.575 1.896 4.834 1.00 92.56 111 GLY A CA 1
ATOM 870 C C . GLY A 1 111 ? 15.437 1.841 3.815 1.00 92.56 111 GLY A C 1
ATOM 871 O O . GLY A 1 111 ? 15.483 1.030 2.893 1.00 92.56 111 GLY A O 1
ATOM 872 N N . ALA A 1 112 ? 14.417 2.705 3.933 1.00 92.31 112 ALA A N 1
ATOM 873 C CA . ALA A 1 112 ? 13.259 2.705 3.033 1.00 92.31 112 ALA A CA 1
ATOM 874 C C . ALA A 1 112 ? 13.630 2.763 1.538 1.00 92.31 112 ALA A C 1
ATOM 876 O O . ALA A 1 112 ? 12.845 2.297 0.714 1.00 92.31 112 ALA A O 1
ATOM 877 N N . LEU A 1 113 ? 14.796 3.322 1.194 1.00 94.69 113 LEU A N 1
ATOM 878 C CA . LEU A 1 113 ? 15.286 3.481 -0.178 1.00 94.69 113 LEU A CA 1
ATOM 879 C C . LEU A 1 113 ? 16.654 2.814 -0.424 1.00 94.69 113 LEU A C 1
ATOM 881 O O . LEU A 1 113 ? 17.236 3.035 -1.481 1.00 94.69 113 LEU A O 1
ATOM 885 N N . ASP A 1 114 ? 17.160 2.002 0.512 1.00 94.75 114 ASP A N 1
ATOM 886 C CA . ASP A 1 114 ? 18.514 1.422 0.422 1.00 94.75 114 ASP A CA 1
ATOM 887 C C . ASP A 1 114 ? 18.609 0.314 -0.637 1.00 94.75 114 ASP A C 1
ATOM 889 O O . ASP A 1 114 ? 19.684 0.036 -1.160 1.00 94.75 114 ASP A O 1
ATOM 893 N N . HIS A 1 115 ? 17.483 -0.323 -0.962 1.00 96.06 115 HIS A N 1
ATOM 894 C CA . HIS A 1 115 ? 17.433 -1.392 -1.953 1.00 96.06 115 HIS A CA 1
ATOM 895 C C . HIS A 1 115 ? 17.460 -0.840 -3.388 1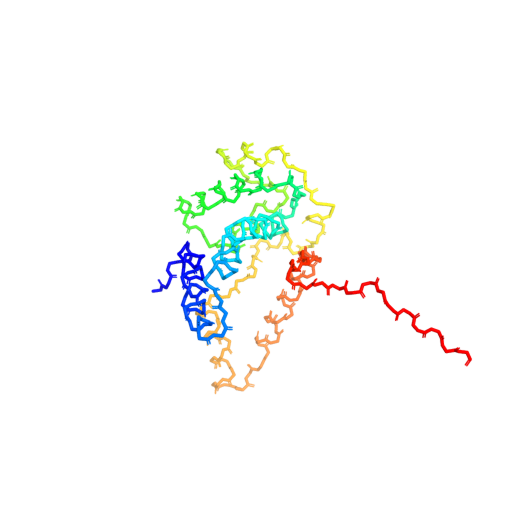.00 96.06 115 HIS A C 1
ATOM 897 O O . HIS A 1 115 ? 16.648 0.021 -3.738 1.00 96.06 115 HIS A O 1
ATOM 903 N N . ASP A 1 116 ? 18.309 -1.410 -4.252 1.00 94.56 116 ASP A N 1
ATOM 904 C CA . ASP A 1 116 ? 18.505 -0.977 -5.647 1.00 94.56 116 ASP A CA 1
ATOM 905 C C . ASP A 1 116 ? 17.206 -0.871 -6.451 1.00 94.56 116 ASP A C 1
ATOM 907 O O . ASP A 1 116 ? 17.090 -0.012 -7.326 1.00 94.56 116 ASP A O 1
ATOM 911 N N . TYR A 1 117 ? 16.219 -1.718 -6.139 1.00 95.31 117 TYR A N 1
ATOM 912 C CA . TYR A 1 117 ? 14.870 -1.679 -6.715 1.00 95.31 117 TYR A CA 1
ATOM 913 C C . TYR A 1 117 ? 14.314 -0.249 -6.817 1.00 95.31 117 TYR A C 1
ATOM 915 O O . TYR A 1 117 ? 13.813 0.128 -7.872 1.00 95.31 117 TYR A O 1
ATOM 923 N N . TRP A 1 118 ? 14.482 0.581 -5.780 1.00 95.00 118 TRP A N 1
ATOM 924 C CA . TRP A 1 118 ? 13.916 1.936 -5.706 1.00 95.00 118 TRP A CA 1
ATOM 925 C C . TRP A 1 118 ? 14.574 2.970 -6.632 1.00 95.00 118 TRP A C 1
ATOM 927 O O . TRP A 1 118 ? 14.064 4.096 -6.736 1.00 95.00 118 TRP A O 1
ATOM 937 N N . ASN A 1 119 ? 15.662 2.585 -7.309 1.00 90.31 119 ASN A N 1
ATOM 938 C CA . ASN A 1 119 ? 16.445 3.406 -8.235 1.00 90.31 119 ASN A CA 1
ATOM 939 C C . ASN A 1 119 ? 16.344 2.940 -9.701 1.00 90.31 119 ASN A C 1
ATOM 941 O O . ASN A 1 119 ? 16.863 3.612 -10.589 1.00 90.31 119 ASN A O 1
ATOM 945 N N . ARG A 1 120 ? 15.665 1.818 -9.987 1.00 88.88 120 ARG A N 1
ATOM 946 C CA . ARG A 1 120 ? 15.589 1.228 -11.342 1.00 88.88 120 ARG A CA 1
ATOM 947 C C . ARG A 1 120 ? 14.578 1.912 -12.276 1.00 88.88 120 ARG A C 1
ATOM 949 O O . ARG A 1 120 ? 14.554 1.610 -13.462 1.00 88.88 120 ARG A O 1
ATOM 956 N N . ASN A 1 121 ? 13.767 2.839 -11.758 1.00 83.62 121 ASN A N 1
ATOM 957 C CA . ASN A 1 121 ? 12.677 3.536 -12.465 1.00 83.62 121 ASN A CA 1
ATOM 958 C C . ASN A 1 121 ? 11.690 2.585 -13.166 1.00 83.62 121 ASN A C 1
ATOM 960 O O . ASN A 1 121 ? 11.154 2.899 -14.226 1.00 83.62 121 ASN A O 1
ATOM 964 N N . GLN A 1 122 ? 11.458 1.417 -12.568 1.00 87.56 122 GLN A N 1
ATOM 965 C CA . GLN A 1 122 ? 10.573 0.392 -13.103 1.00 87.56 122 GLN A CA 1
ATOM 966 C C . GLN A 1 122 ? 9.845 -0.293 -11.938 1.00 87.56 122 GLN A C 1
ATOM 968 O O . GLN A 1 122 ? 10.378 -1.249 -11.374 1.00 87.56 122 GLN A O 1
ATOM 973 N N . PRO A 1 123 ? 8.666 0.207 -11.520 1.00 93.06 123 PRO A N 1
ATOM 974 C CA . PRO A 1 123 ? 7.854 -0.512 -10.550 1.00 93.06 123 PRO A CA 1
ATOM 975 C C . PRO A 1 123 ? 7.376 -1.836 -11.147 1.00 93.06 123 PRO A C 1
ATOM 977 O O . PRO A 1 123 ? 6.988 -1.902 -12.314 1.00 93.06 123 PRO A O 1
ATOM 980 N N . GLU A 1 124 ? 7.348 -2.887 -10.334 1.00 94.25 124 GLU A N 1
ATOM 981 C CA . GLU A 1 124 ? 6.712 -4.135 -10.741 1.00 94.25 124 GLU A CA 1
ATOM 982 C C . GLU A 1 124 ? 5.187 -3.988 -10.723 1.00 94.25 124 GLU A C 1
ATOM 984 O O . GLU A 1 124 ? 4.587 -3.695 -9.689 1.00 94.25 124 GLU A O 1
ATOM 989 N N . THR A 1 125 ? 4.563 -4.217 -11.878 1.00 91.94 125 THR A N 1
ATOM 990 C CA . THR A 1 125 ? 3.108 -4.160 -12.071 1.00 91.94 125 THR A CA 1
ATOM 991 C C . THR A 1 125 ? 2.496 -5.551 -12.220 1.00 91.94 125 THR A C 1
ATOM 993 O O . THR A 1 125 ? 3.208 -6.533 -12.393 1.00 91.94 125 THR A O 1
ATOM 996 N N . MET A 1 126 ? 1.169 -5.657 -12.173 1.00 91.62 126 MET A N 1
ATOM 997 C CA . MET A 1 126 ? 0.431 -6.884 -12.516 1.00 91.62 126 MET A CA 1
ATOM 998 C C . MET A 1 126 ? -0.701 -6.554 -13.495 1.00 91.62 126 MET A C 1
ATOM 1000 O O . MET A 1 126 ? -1.868 -6.867 -13.253 1.00 91.62 126 MET A O 1
ATOM 1004 N N . LEU A 1 127 ? -0.366 -5.837 -14.573 1.00 92.38 127 LEU A N 1
ATOM 1005 C CA . LEU A 1 127 ? -1.346 -5.451 -15.589 1.00 92.38 127 LEU A CA 1
ATOM 1006 C C . LEU A 1 127 ? -1.852 -6.691 -16.329 1.00 92.38 127 LEU A C 1
ATOM 1008 O O . LEU A 1 127 ? -1.097 -7.630 -16.567 1.00 92.38 127 LEU A O 1
ATOM 1012 N N . ILE A 1 128 ? -3.132 -6.689 -16.705 1.00 92.31 128 ILE A N 1
ATOM 1013 C CA . ILE A 1 128 ? -3.749 -7.859 -17.338 1.00 92.31 128 ILE A CA 1
ATOM 1014 C C . ILE A 1 128 ? -3.039 -8.235 -18.643 1.00 92.31 128 ILE A C 1
ATOM 1016 O O . ILE A 1 128 ? -2.663 -9.389 -18.793 1.00 92.31 128 ILE A O 1
ATOM 1020 N N . ASP A 1 129 ? -2.729 -7.260 -19.499 1.00 95.38 129 ASP A N 1
ATOM 1021 C CA . ASP A 1 129 ? -2.024 -7.484 -20.769 1.00 95.38 129 ASP A CA 1
ATOM 1022 C C . ASP A 1 129 ? -0.615 -8.075 -20.560 1.00 95.38 129 ASP A C 1
ATOM 1024 O O . ASP A 1 129 ? -0.141 -8.910 -21.335 1.00 95.38 129 ASP A O 1
ATOM 1028 N N . GLU A 1 130 ? 0.067 -7.668 -19.481 1.00 93.88 130 GLU A N 1
ATOM 1029 C CA . GLU A 1 130 ? 1.359 -8.239 -19.089 1.00 93.88 130 GLU A CA 1
ATOM 1030 C C . GLU A 1 130 ? 1.181 -9.715 -18.717 1.00 93.88 130 GLU A C 1
ATOM 1032 O O . GLU A 1 130 ? 1.894 -10.576 -19.229 1.00 93.88 130 GLU A O 1
ATOM 1037 N N . VAL A 1 131 ? 0.194 -10.020 -17.873 1.00 95.81 131 VAL A N 1
ATOM 1038 C CA . VAL A 1 131 ? -0.114 -11.390 -17.446 1.00 95.81 131 VAL A CA 1
ATOM 1039 C C . VAL A 1 131 ? -0.518 -12.261 -18.640 1.00 95.81 131 VAL A C 1
ATOM 1041 O O . VAL A 1 131 ? -0.009 -13.371 -18.778 1.00 95.81 131 VAL A O 1
ATOM 1044 N N . GLU A 1 132 ? -1.364 -11.763 -19.541 1.00 97.19 132 GLU A N 1
ATOM 1045 C CA . GLU A 1 132 ? -1.761 -12.456 -20.774 1.00 97.19 132 GLU A CA 1
ATOM 1046 C C . GLU A 1 132 ? -0.562 -12.751 -21.682 1.00 97.19 132 GLU A C 1
ATOM 1048 O O . GLU A 1 132 ? -0.472 -13.838 -22.257 1.00 97.19 132 GLU A O 1
ATOM 1053 N N . THR A 1 133 ? 0.406 -11.834 -21.756 1.00 96.94 133 THR A N 1
ATOM 1054 C CA . THR A 1 133 ? 1.656 -12.048 -22.500 1.00 96.94 133 THR A CA 1
ATOM 1055 C C . THR A 1 133 ? 2.486 -13.183 -21.893 1.00 96.94 133 THR A C 1
ATOM 1057 O O . THR A 1 133 ? 3.012 -14.021 -22.632 1.00 96.94 133 THR A O 1
ATOM 1060 N N . LEU A 1 134 ? 2.585 -13.249 -20.558 1.00 97.19 134 LEU A N 1
ATOM 1061 C CA . LEU A 1 134 ? 3.282 -14.338 -19.863 1.00 97.19 134 LEU A CA 1
ATOM 1062 C C . LEU A 1 134 ? 2.616 -15.690 -20.150 1.00 97.19 134 LEU A C 1
ATOM 1064 O O . LEU A 1 134 ? 3.305 -16.654 -20.476 1.00 97.19 134 LEU A O 1
ATOM 1068 N N . TRP A 1 135 ? 1.284 -15.752 -20.082 1.00 97.56 135 TRP A N 1
ATOM 1069 C CA . TRP A 1 135 ? 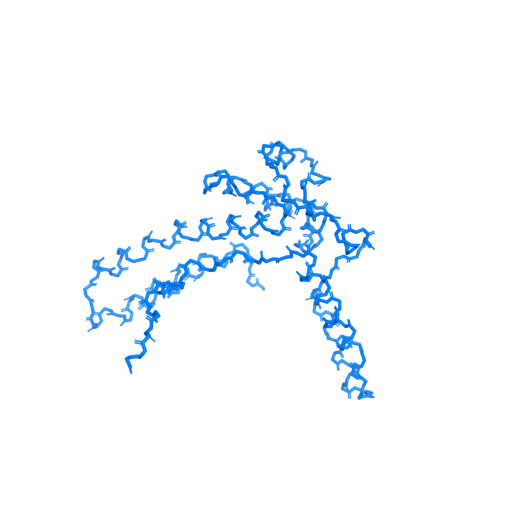0.537 -16.977 -20.377 1.00 97.56 135 TRP A CA 1
ATOM 1070 C C . TRP A 1 135 ? 0.647 -17.398 -21.840 1.00 97.56 135 TRP A C 1
ATOM 1072 O O . TRP A 1 135 ? 0.825 -18.583 -22.110 1.00 97.56 135 TRP A O 1
ATOM 1082 N N . SER A 1 136 ? 0.606 -16.449 -22.776 1.00 98.06 136 SER A N 1
ATOM 1083 C CA . SER A 1 136 ? 0.741 -16.736 -24.210 1.00 98.06 136 SER A CA 1
ATOM 1084 C C . SER A 1 136 ? 2.103 -17.357 -24.541 1.00 98.06 136 SER A C 1
ATOM 1086 O O . SER A 1 136 ? 2.186 -18.262 -25.364 1.00 98.06 136 SER A O 1
ATOM 1088 N N . ALA A 1 137 ? 3.183 -16.942 -23.865 1.00 97.94 137 ALA A N 1
ATOM 1089 C CA . ALA A 1 137 ? 4.501 -17.563 -24.042 1.00 97.94 137 ALA A CA 1
ATOM 1090 C C . ALA A 1 137 ? 4.509 -19.054 -23.662 1.00 97.94 137 ALA A C 1
ATOM 1092 O O . ALA A 1 137 ? 5.101 -19.869 -24.372 1.00 97.94 137 ALA A O 1
ATOM 1093 N N . ILE A 1 138 ? 3.804 -19.405 -22.588 1.00 98.12 138 ILE A N 1
ATOM 1094 C CA . ILE A 1 138 ? 3.663 -20.787 -22.125 1.00 98.12 138 ILE A CA 1
ATOM 1095 C C . ILE A 1 138 ? 2.758 -21.569 -23.082 1.00 98.12 138 ILE A C 1
ATOM 1097 O O . ILE A 1 138 ? 3.131 -22.640 -23.545 1.00 98.12 138 ILE A O 1
ATOM 1101 N N . ALA A 1 139 ? 1.585 -21.029 -23.416 1.00 98.19 139 ALA A N 1
ATOM 1102 C CA . ALA A 1 139 ? 0.596 -21.725 -24.234 1.00 98.19 139 ALA A CA 1
ATOM 1103 C C . ALA A 1 139 ? 1.085 -21.992 -25.668 1.00 98.19 139 ALA A C 1
ATOM 1105 O O . ALA A 1 139 ? 0.897 -23.093 -26.182 1.00 98.19 139 ALA A O 1
ATOM 1106 N N . ASP A 1 140 ? 1.733 -21.008 -26.298 1.00 98.31 140 ASP A N 1
ATOM 1107 C CA . ASP A 1 140 ? 2.085 -21.084 -27.719 1.00 98.31 140 ASP A CA 1
ATOM 1108 C C . ASP A 1 140 ? 3.452 -21.730 -27.966 1.00 98.31 140 ASP A C 1
ATOM 1110 O O . ASP A 1 140 ? 3.708 -22.255 -29.052 1.00 98.31 140 ASP A O 1
ATOM 1114 N N . ARG A 1 141 ? 4.370 -21.626 -26.996 1.00 98.06 141 ARG A N 1
ATOM 1115 C CA . ARG A 1 141 ? 5.786 -21.987 -27.182 1.00 98.06 141 ARG A CA 1
ATOM 1116 C C . ARG A 1 141 ? 6.361 -22.873 -26.079 1.00 98.06 141 ARG A C 1
ATOM 1118 O O . ARG A 1 141 ? 7.545 -23.186 -26.158 1.00 98.06 141 ARG A O 1
ATOM 1125 N N . ASP A 1 142 ? 5.563 -23.248 -25.075 1.00 97.94 142 ASP A N 1
ATOM 1126 C CA . ASP A 1 142 ? 6.022 -23.931 -23.853 1.00 97.94 142 ASP A CA 1
ATOM 1127 C C . ASP A 1 142 ? 7.213 -23.205 -23.190 1.00 97.94 142 ASP A C 1
ATOM 1129 O O . ASP A 1 142 ? 8.125 -23.808 -22.625 1.00 97.94 142 ASP A O 1
ATOM 1133 N N . ASP A 1 143 ? 7.234 -21.869 -23.298 1.00 98.44 143 ASP A N 1
ATOM 1134 C CA . ASP A 1 143 ? 8.303 -21.030 -22.763 1.00 98.44 143 ASP A CA 1
ATOM 1135 C C . ASP A 1 143 ? 7.931 -20.492 -21.377 1.00 98.44 143 ASP A C 1
ATOM 1137 O O . ASP A 1 143 ? 7.175 -19.530 -21.225 1.00 98.44 143 ASP A O 1
ATOM 1141 N N . TRP A 1 144 ? 8.511 -21.111 -20.350 1.00 98.19 144 TRP A N 1
ATOM 1142 C CA . TRP A 1 144 ? 8.309 -20.767 -18.939 1.00 98.19 144 TRP A CA 1
ATOM 1143 C C . TRP A 1 144 ? 9.223 -19.647 -18.438 1.00 98.19 144 TRP A C 1
ATOM 1145 O O . TRP A 1 144 ? 9.043 -19.147 -17.322 1.00 98.19 144 TRP A O 1
ATOM 1155 N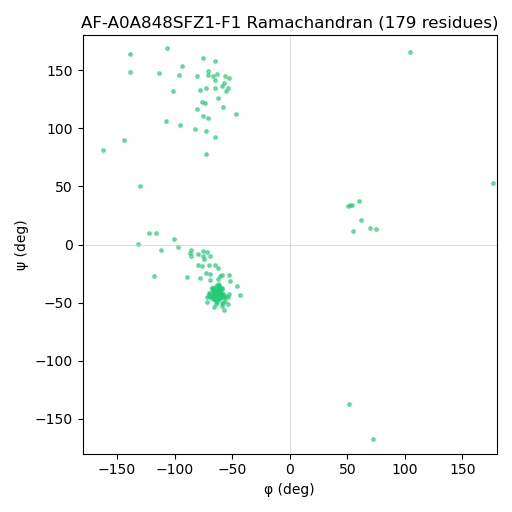 N . LYS A 1 145 ? 10.225 -19.246 -19.229 1.00 98.38 145 LYS A N 1
ATOM 1156 C CA . LYS A 1 145 ? 11.235 -18.282 -18.791 1.00 98.38 145 LYS A CA 1
ATOM 1157 C C . LYS A 1 145 ? 10.635 -16.920 -18.408 1.00 98.38 145 LYS A C 1
ATOM 1159 O O . LYS A 1 145 ? 10.963 -16.451 -17.318 1.00 98.38 145 LYS A O 1
ATOM 1164 N N . PRO A 1 146 ? 9.717 -16.305 -19.186 1.00 97.94 146 PRO A N 1
ATOM 1165 C CA . PRO A 1 146 ? 9.143 -15.006 -18.827 1.00 97.94 146 PRO A CA 1
ATOM 1166 C C . PRO A 1 146 ? 8.423 -15.012 -17.473 1.00 97.94 146 PRO A C 1
ATOM 1168 O O . PRO A 1 146 ? 8.527 -14.049 -16.712 1.00 97.94 146 PRO A O 1
ATOM 1171 N N . LEU A 1 147 ? 7.724 -16.106 -17.149 1.00 97.94 147 LEU A N 1
ATOM 1172 C CA . LEU A 1 147 ? 7.043 -16.264 -15.866 1.00 97.94 147 LEU A CA 1
ATOM 1173 C C . LEU A 1 147 ? 8.047 -16.340 -14.709 1.00 97.94 147 LEU A C 1
ATOM 1175 O O . LEU A 1 147 ? 7.885 -15.644 -13.707 1.00 97.94 147 LEU A O 1
ATOM 1179 N N . HIS A 1 148 ? 9.098 -17.152 -14.840 1.00 98.25 148 HIS A N 1
ATOM 1180 C CA . HIS A 1 148 ? 10.142 -17.254 -13.815 1.00 98.25 148 HIS A CA 1
ATOM 1181 C C . HIS A 1 148 ? 10.897 -15.936 -13.615 1.00 98.25 148 HIS A C 1
ATOM 1183 O O . HIS A 1 148 ? 11.163 -15.544 -12.474 1.00 98.25 148 HIS A O 1
ATOM 1189 N N . ASP A 1 149 ? 11.185 -15.221 -14.704 1.00 97.31 149 ASP A N 1
ATOM 1190 C CA . ASP A 1 149 ? 11.802 -13.899 -14.646 1.00 97.31 149 ASP A CA 1
ATOM 1191 C C . ASP A 1 149 ? 10.878 -12.909 -13.917 1.00 97.31 149 ASP A C 1
ATOM 1193 O O . ASP A 1 149 ? 11.338 -12.156 -13.057 1.00 97.31 149 ASP A O 1
ATOM 1197 N N . LYS A 1 150 ? 9.562 -12.944 -14.185 1.00 96.94 150 LYS A N 1
ATOM 1198 C CA . LYS A 1 150 ? 8.574 -12.118 -13.471 1.00 96.94 150 LYS A CA 1
ATOM 1199 C C . LYS A 1 150 ? 8.527 -12.434 -11.977 1.00 96.94 150 LYS A C 1
ATOM 1201 O O . LYS A 1 150 ? 8.564 -11.517 -11.161 1.00 96.94 150 LYS A O 1
ATOM 1206 N N . ILE A 1 151 ? 8.474 -13.713 -11.606 1.00 97.12 151 ILE A N 1
ATOM 1207 C CA . ILE A 1 151 ? 8.457 -14.139 -10.199 1.00 97.12 151 ILE A CA 1
ATOM 1208 C C . ILE A 1 151 ? 9.717 -13.658 -9.473 1.00 97.12 151 ILE A C 1
ATOM 1210 O O . ILE A 1 151 ? 9.622 -13.175 -8.346 1.00 97.12 151 ILE A O 1
ATOM 1214 N N . SER A 1 152 ? 10.884 -13.756 -10.113 1.00 97.00 152 SER A N 1
ATOM 1215 C CA . SER A 1 152 ? 12.145 -13.275 -9.538 1.00 97.00 152 SER A CA 1
ATOM 1216 C C . SER A 1 152 ? 12.104 -11.770 -9.266 1.00 97.00 152 SER A C 1
ATOM 1218 O O . SER A 1 152 ? 12.454 -11.347 -8.167 1.00 97.00 152 SER A O 1
ATOM 1220 N N . ARG A 1 153 ? 11.593 -10.964 -10.208 1.00 95.94 153 ARG A N 1
ATOM 1221 C CA . ARG A 1 153 ? 11.443 -9.513 -9.998 1.00 95.94 153 ARG A CA 1
ATOM 1222 C C . ARG A 1 153 ? 10.425 -9.164 -8.910 1.00 95.94 153 ARG A C 1
ATOM 1224 O O . ARG A 1 153 ? 10.669 -8.259 -8.121 1.00 95.94 153 ARG A O 1
ATOM 1231 N N . LEU A 1 154 ? 9.317 -9.903 -8.811 1.00 95.69 154 LEU A N 1
ATOM 1232 C CA . LEU A 1 154 ? 8.33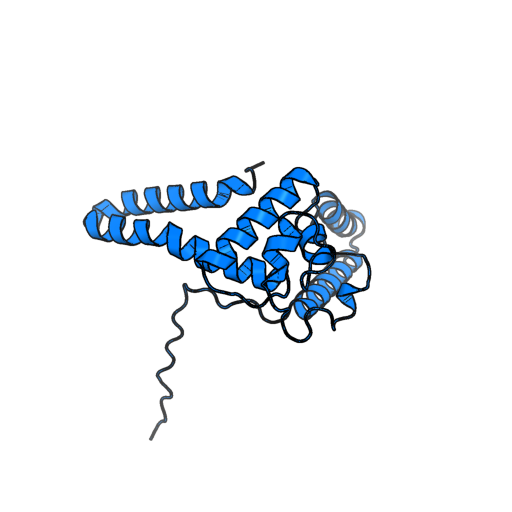7 -9.713 -7.733 1.00 95.69 154 LEU A CA 1
ATOM 1233 C C . LEU A 1 154 ? 8.923 -10.030 -6.351 1.00 95.69 154 LEU A C 1
ATOM 1235 O O . LEU A 1 154 ? 8.578 -9.364 -5.377 1.00 95.69 154 LEU A O 1
ATOM 1239 N N . ARG A 1 155 ? 9.808 -11.029 -6.254 1.00 96.06 155 ARG A N 1
ATOM 1240 C CA . ARG A 1 155 ? 10.518 -11.354 -5.008 1.00 96.06 155 ARG A CA 1
ATOM 1241 C C . ARG A 1 155 ? 11.526 -10.271 -4.631 1.00 96.06 155 ARG A C 1
ATOM 1243 O O . ARG A 1 155 ? 11.505 -9.836 -3.489 1.00 96.06 155 ARG A O 1
ATOM 1250 N N . ASP A 1 156 ? 12.301 -9.771 -5.590 1.00 95.88 156 ASP A N 1
ATOM 1251 C CA . ASP A 1 156 ? 13.211 -8.628 -5.395 1.00 95.88 156 ASP A CA 1
ATOM 1252 C C . ASP A 1 156 ? 12.447 -7.371 -4.931 1.00 95.88 156 ASP A C 1
ATOM 1254 O O . ASP A 1 156 ? 12.831 -6.707 -3.969 1.00 95.88 156 ASP A O 1
ATOM 1258 N N . ALA A 1 157 ? 11.285 -7.092 -5.533 1.00 95.38 157 ALA A N 1
ATOM 1259 C CA . ALA A 1 157 ? 10.403 -6.021 -5.081 1.00 95.38 157 ALA A CA 1
ATOM 1260 C C . ALA A 1 157 ? 9.855 -6.269 -3.662 1.00 95.38 157 ALA A C 1
ATOM 1262 O O . ALA A 1 157 ? 9.734 -5.322 -2.884 1.00 95.38 157 ALA A O 1
ATOM 1263 N N . ALA A 1 158 ? 9.520 -7.512 -3.299 1.00 94.81 158 ALA A N 1
ATOM 1264 C CA . ALA A 1 158 ? 9.060 -7.856 -1.952 1.00 94.81 158 ALA A CA 1
ATOM 1265 C C . ALA A 1 158 ? 10.169 -7.672 -0.902 1.00 94.81 158 ALA A C 1
ATOM 1267 O O . ALA A 1 158 ? 9.920 -7.063 0.138 1.00 94.81 158 ALA A O 1
ATOM 1268 N N . GLU A 1 159 ? 11.393 -8.113 -1.199 1.00 95.88 159 GLU A N 1
ATOM 1269 C CA . GLU A 1 159 ? 12.578 -7.885 -0.363 1.00 95.88 159 GLU A CA 1
ATOM 1270 C C . GLU A 1 159 ? 12.826 -6.384 -0.157 1.00 95.88 159 GLU A C 1
ATOM 1272 O O . GLU A 1 159 ? 13.018 -5.935 0.973 1.00 95.88 159 GLU A O 1
ATOM 1277 N N . ALA A 1 160 ? 12.687 -5.578 -1.215 1.00 96.00 160 ALA A N 1
ATOM 1278 C CA . ALA A 1 160 ? 12.815 -4.123 -1.148 1.00 96.00 160 ALA A CA 1
ATOM 1279 C C . ALA A 1 160 ? 11.770 -3.439 -0.243 1.00 96.00 160 ALA A C 1
ATOM 1281 O O . ALA A 1 160 ? 12.029 -2.362 0.309 1.00 96.00 160 ALA A O 1
ATOM 1282 N N . HIS A 1 161 ? 10.570 -4.021 -0.117 1.00 94.94 161 HIS A N 1
ATOM 1283 C CA . HIS A 1 161 ? 9.537 -3.520 0.792 1.00 94.94 161 HIS A CA 1
ATOM 1284 C C . HIS A 1 161 ? 9.805 -3.904 2.253 1.00 94.94 161 HIS A C 1
ATOM 1286 O O . HIS A 1 161 ? 9.407 -3.145 3.142 1.00 94.94 161 HIS A O 1
ATOM 1292 N N . GLY A 1 162 ? 10.485 -5.030 2.484 1.00 94.44 162 GLY A N 1
ATOM 1293 C CA . GLY A 1 162 ? 10.761 -5.588 3.804 1.00 94.44 162 GLY A CA 1
ATOM 1294 C C . GLY A 1 162 ? 9.529 -6.199 4.474 1.00 94.44 162 GLY A C 1
ATOM 1295 O O . GLY A 1 162 ? 8.478 -6.394 3.854 1.00 94.44 162 GLY A O 1
ATOM 1296 N N . ASP A 1 163 ? 9.652 -6.479 5.771 1.00 92.81 163 ASP A N 1
ATOM 1297 C CA . ASP A 1 163 ? 8.610 -7.166 6.530 1.00 92.81 163 ASP A CA 1
ATOM 1298 C C . ASP A 1 163 ? 7.308 -6.373 6.574 1.00 92.81 163 ASP A C 1
ATOM 1300 O O . ASP A 1 163 ? 7.238 -5.203 6.959 1.00 92.81 163 ASP A O 1
ATOM 1304 N N . SER A 1 164 ? 6.245 -7.049 6.166 1.00 91.12 164 SER A N 1
ATOM 1305 C CA . SER A 1 164 ? 4.918 -6.467 6.088 1.00 91.12 164 SER A CA 1
ATOM 1306 C C . SER A 1 164 ? 4.252 -6.460 7.476 1.00 91.12 164 SER A C 1
ATOM 1308 O O . SER A 1 164 ? 4.426 -7.430 8.216 1.00 91.12 164 SER A O 1
ATOM 1310 N N . PRO A 1 165 ? 3.439 -5.443 7.835 1.00 91.31 165 PRO A N 1
ATOM 1311 C CA . PRO A 1 165 ? 2.766 -5.405 9.129 1.00 91.31 165 PRO A CA 1
ATOM 1312 C C . PRO A 1 165 ? 1.954 -6.673 9.398 1.00 91.31 165 PRO A C 1
ATOM 1314 O O . PRO A 1 165 ? 1.185 -7.117 8.536 1.00 91.31 165 PRO A O 1
ATOM 1317 N N . ALA A 1 166 ? 2.087 -7.218 10.609 1.00 89.19 166 ALA A N 1
ATOM 1318 C CA . ALA A 1 166 ? 1.334 -8.390 11.032 1.00 89.19 166 ALA A CA 1
ATOM 1319 C C . ALA A 1 166 ? -0.186 -8.121 10.957 1.00 89.19 166 ALA A C 1
ATOM 1321 O O . A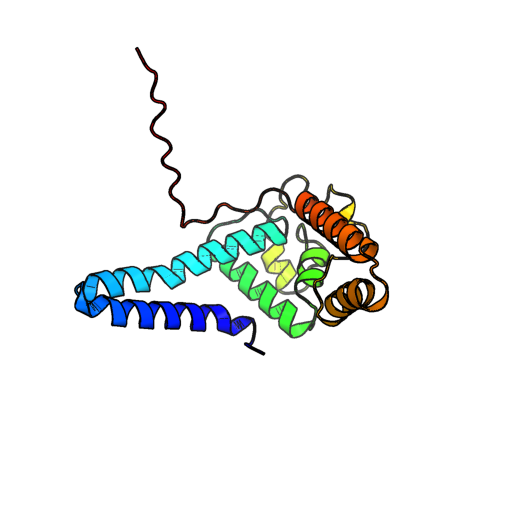LA A 1 166 ? -0.653 -7.041 11.357 1.00 89.19 166 ALA A O 1
ATOM 1322 N N . PRO A 1 167 ? -0.992 -9.071 10.448 1.00 84.69 167 PRO A N 1
ATOM 1323 C CA . PRO A 1 167 ? -2.441 -8.930 10.469 1.00 84.69 167 PRO A CA 1
ATOM 1324 C C . PRO A 1 167 ? -2.961 -8.934 11.913 1.00 84.69 167 PRO A C 1
ATOM 1326 O O . PRO A 1 167 ? -2.604 -9.805 12.697 1.00 84.69 167 PRO A O 1
ATOM 1329 N N . LEU A 1 168 ? -3.868 -8.012 12.248 1.00 78.19 168 LEU A N 1
ATOM 1330 C CA . LEU A 1 168 ? -4.463 -7.895 13.594 1.00 78.19 168 LEU A CA 1
ATOM 1331 C C . LEU A 1 168 ? -5.408 -9.043 13.982 1.00 78.19 168 LEU A C 1
ATOM 1333 O O . LEU A 1 168 ? -5.860 -9.103 15.119 1.00 78.19 168 LEU A O 1
ATOM 1337 N N . GLY A 1 169 ? -5.760 -9.916 13.035 1.00 69.75 169 GLY A N 1
ATOM 1338 C CA . GLY A 1 169 ? -6.726 -10.998 13.242 1.00 69.75 169 GLY A CA 1
ATOM 1339 C C . GLY A 1 169 ? -6.134 -12.293 13.802 1.00 69.75 169 GLY A C 1
ATOM 1340 O O . GLY A 1 169 ? -6.899 -13.196 14.123 1.00 69.75 169 GLY A O 1
ATOM 1341 N N . TYR A 1 170 ? -4.806 -12.397 13.910 1.00 56.47 170 TYR A N 1
ATOM 1342 C CA . TYR A 1 170 ? -4.131 -13.566 14.469 1.00 56.47 170 TYR A CA 1
ATOM 1343 C C . TYR A 1 170 ? -3.576 -13.212 15.847 1.00 56.47 170 TYR A C 1
ATOM 1345 O O . TYR A 1 170 ? -2.585 -12.495 15.957 1.00 56.47 170 TYR A O 1
ATOM 1353 N N . SER A 1 171 ? -4.204 -13.716 16.906 1.00 54.41 171 SER A N 1
ATOM 1354 C CA . SER A 1 171 ? -3.543 -13.818 18.204 1.00 54.41 171 SER A CA 1
ATOM 1355 C C . SER A 1 171 ? -2.492 -14.919 18.099 1.00 54.41 171 SER A C 1
ATOM 1357 O O . SER A 1 171 ? -2.837 -16.095 17.984 1.00 54.41 171 SER A O 1
ATOM 1359 N N . VAL A 1 172 ? -1.214 -14.547 18.093 1.00 50.75 172 VAL A N 1
ATOM 1360 C CA . VAL A 1 172 ? -0.149 -15.505 18.395 1.00 50.75 172 VAL A CA 1
ATOM 1361 C C . VAL A 1 172 ? -0.207 -15.704 19.905 1.00 50.75 172 VAL A C 1
ATOM 1363 O O . VAL A 1 172 ? 0.060 -14.767 20.652 1.00 50.75 172 VAL A O 1
ATOM 1366 N N . ASP A 1 173 ? -0.625 -16.885 20.356 1.00 49.06 173 ASP A N 1
ATOM 1367 C CA . ASP A 1 173 ? -0.461 -17.279 21.755 1.00 49.06 173 ASP A CA 1
ATOM 1368 C C . ASP A 1 173 ? 1.046 -17.384 22.038 1.00 49.06 173 ASP A C 1
ATOM 1370 O O . ASP A 1 173 ? 1.680 -18.418 21.820 1.00 49.06 173 ASP A O 1
ATOM 1374 N N . GLU A 1 174 ? 1.654 -16.298 22.510 1.00 46.34 174 GLU A N 1
ATOM 1375 C CA . GLU A 1 174 ? 2.966 -16.336 23.152 1.00 46.34 174 GLU A CA 1
ATOM 1376 C C . GLU A 1 174 ? 2.805 -16.975 24.540 1.00 46.34 174 GLU A C 1
ATOM 1378 O O . GLU A 1 174 ? 2.725 -16.289 25.557 1.00 46.34 174 GLU A O 1
ATOM 1383 N N . GLY A 1 175 ? 2.687 -18.307 24.600 1.00 50.81 175 GLY A N 1
ATOM 1384 C CA . GLY A 1 175 ? 2.461 -18.960 25.890 1.00 50.81 175 GLY A CA 1
ATOM 1385 C C . GLY A 1 175 ? 2.253 -20.472 25.910 1.00 50.81 175 GLY A C 1
ATOM 1386 O O . GLY A 1 175 ? 1.295 -20.922 26.521 1.00 50.81 175 GLY A O 1
ATOM 1387 N N . SER A 1 176 ? 3.146 -21.281 25.328 1.00 39.41 176 SER A N 1
ATOM 1388 C CA . SER A 1 176 ? 3.467 -22.604 25.908 1.00 39.41 176 SER A CA 1
ATOM 1389 C C . SER A 1 176 ? 4.785 -23.173 25.364 1.00 39.41 176 SER A C 1
ATOM 1391 O O . SER A 1 176 ? 4.823 -24.040 24.495 1.00 39.41 176 SER A O 1
ATOM 1393 N N . VAL A 1 177 ? 5.911 -22.724 25.924 1.00 39.19 177 VAL A N 1
ATOM 1394 C CA . VAL A 1 177 ? 7.113 -23.569 25.938 1.00 39.19 177 VAL A CA 1
ATOM 1395 C C . VAL A 1 177 ? 6.843 -24.674 26.955 1.00 39.19 177 VAL A C 1
ATOM 1397 O O . VAL A 1 177 ? 6.933 -24.464 28.161 1.00 39.19 177 VAL A O 1
ATOM 1400 N N . ASN A 1 178 ? 6.428 -25.834 26.458 1.00 36.56 178 ASN A N 1
ATOM 1401 C CA . ASN A 1 178 ? 6.300 -27.050 27.244 1.00 36.56 178 ASN A CA 1
ATOM 1402 C C . ASN A 1 178 ? 7.691 -27.693 27.340 1.00 36.56 178 ASN A C 1
ATOM 1404 O O . ASN A 1 178 ? 8.151 -28.317 26.385 1.00 36.56 178 ASN A O 1
ATOM 1408 N N . THR A 1 179 ? 8.394 -27.494 28.454 1.00 33.94 179 THR A N 1
ATOM 1409 C CA . THR A 1 179 ? 9.596 -28.268 28.789 1.00 33.94 179 THR A CA 1
ATOM 1410 C C . THR A 1 179 ? 9.155 -29.611 29.376 1.00 33.94 179 THR A C 1
ATOM 1412 O O . THR A 1 179 ? 8.527 -29.615 30.436 1.00 33.94 179 THR A O 1
ATOM 1415 N N . PRO A 1 180 ? 9.453 -30.756 28.738 1.00 46.06 180 PRO A N 1
ATOM 1416 C CA . PRO A 1 180 ? 9.221 -32.048 29.367 1.00 46.06 180 PRO A CA 1
ATOM 1417 C C . PRO A 1 180 ? 10.256 -32.298 30.478 1.00 46.06 180 PRO A C 1
ATOM 1419 O O . PRO A 1 180 ? 11.446 -32.042 30.287 1.00 46.06 180 PRO A O 1
ATOM 1422 N N . ASN A 1 181 ? 9.758 -32.780 31.624 1.00 44.12 181 ASN A N 1
ATOM 1423 C CA . ASN A 1 181 ? 10.537 -33.417 32.696 1.00 44.12 181 ASN A CA 1
ATOM 1424 C C . ASN A 1 181 ? 11.275 -34.661 32.193 1.00 44.12 181 ASN A C 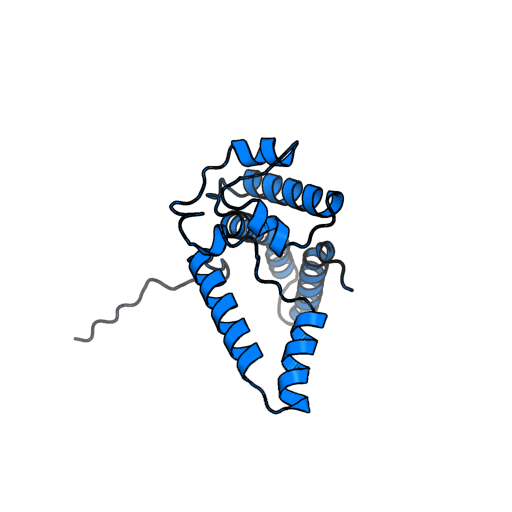1
ATOM 1426 O O . ASN A 1 181 ? 10.671 -35.406 31.386 1.00 44.12 181 ASN A O 1
#

Solvent-accessible surface area (backbone atoms only — not comparable to full-atom values): 10664 Å² total; per-residue (Å²): 126,86,57,80,86,50,51,66,61,51,50,53,50,51,51,51,54,51,46,59,68,43,50,87,82,42,68,65,66,67,48,51,56,56,55,67,46,47,62,63,54,47,46,41,53,48,22,49,52,50,23,47,62,25,19,32,50,73,76,50,53,69,59,25,44,52,45,50,54,37,50,55,49,48,39,65,75,69,68,55,56,68,53,54,50,36,60,59,31,36,44,61,34,91,52,57,71,72,43,29,64,58,41,67,80,49,50,55,35,89,66,43,68,72,41,68,68,76,72,65,88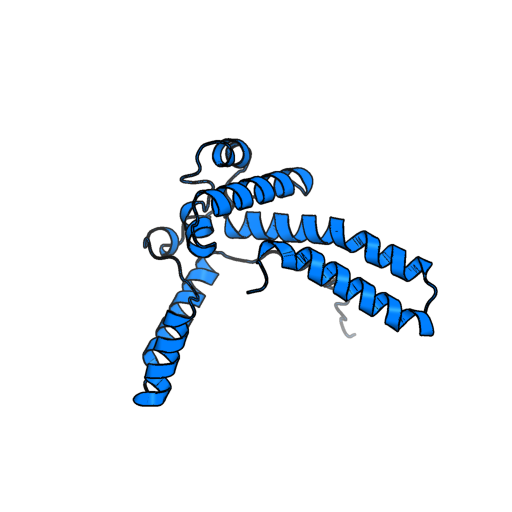,62,67,80,77,87,50,66,70,60,53,52,52,42,50,46,37,34,76,78,65,71,38,58,60,64,50,55,53,48,53,52,52,55,49,54,52,46,60,52,59,47,89,72,84,79,67,91,86,63,83,76,81,90,77,77,88,79,77,83,130